Protein AF-0000000084599657 (afdb_homodimer)

Secondary structure (DSSP, 8-state):
-----------------PPPP--HHHHHHHHHHHHHHHHHHHHHHHHTSHHHHHHHHHHHHTT-HHHHHHHHHTSTT---EEEEEEETTEEEEEE--TT--TTS---EEEEEEE--/-----------------PPPP--HHHHHHHHHHHHHHHHHHHHHHHHT-HHHHHHHHHHHHTT-HHHHHHHHHTSTT---EEEEEE-SSEEEEEE--TT--TTS---EEEEEEE--

Structure (mmCIF, N/CA/C/O backbone):
data_AF-0000000084599657-model_v1
#
loop_
_entity.id
_entity.type
_entity.pdbx_description
1 polymer 'Uncharacterized protein'
#
loop_
_atom_site.group_PDB
_atom_site.id
_atom_site.type_symbol
_atom_site.label_atom_id
_atom_site.label_alt_id
_atom_site.label_comp_id
_atom_site.label_asym_id
_atom_site.label_entity_id
_atom_site.label_seq_id
_atom_site.pdbx_PDB_ins_code
_atom_site.Cartn_x
_atom_site.Cartn_y
_atom_site.Cartn_z
_atom_site.occupancy
_atom_site.B_iso_or_equiv
_atom_site.auth_seq_id
_atom_site.auth_comp_id
_atom_site.auth_asym_id
_atom_site.auth_atom_id
_atom_site.pdbx_PDB_model_num
ATOM 1 N N . MET A 1 1 ? -21.469 31.875 61.062 1 41.25 1 MET A N 1
ATOM 2 C CA . MET A 1 1 ? -21.406 32.25 59.656 1 41.25 1 MET A CA 1
ATOM 3 C C . MET A 1 1 ? -20.094 31.781 59.031 1 41.25 1 MET A C 1
ATOM 5 O O . MET A 1 1 ? -19.016 32.281 59.375 1 41.25 1 MET A O 1
ATOM 9 N N . TYR A 1 2 ? -19.891 30.484 58.812 1 52.38 2 TYR A N 1
ATOM 10 C CA . TYR A 1 2 ? -18.688 29.812 58.344 1 52.38 2 TYR A CA 1
ATOM 11 C C . TYR A 1 2 ? -18.344 30.234 56.938 1 52.38 2 TYR A C 1
ATOM 13 O O . TYR A 1 2 ? -19.219 30.281 56.062 1 52.38 2 TYR A O 1
ATOM 21 N N . PRO A 1 3 ? -17.312 31.094 56.781 1 53.84 3 PRO A N 1
ATOM 22 C CA . PRO A 1 3 ? -16.922 31.516 55.406 1 53.84 3 PRO A CA 1
ATOM 23 C C . PRO A 1 3 ? -16.688 30.328 54.469 1 53.84 3 PRO A C 1
ATOM 25 O O . PRO A 1 3 ? -16.078 29.328 54.875 1 53.84 3 PRO A O 1
ATOM 28 N N . TYR A 1 4 ? -17.688 29.906 53.625 1 52.22 4 TYR A N 1
ATOM 29 C CA . TYR A 1 4 ? -17.516 28.953 52.531 1 52.22 4 TYR A CA 1
ATOM 30 C C . TYR A 1 4 ? -16.359 29.359 51.625 1 52.22 4 TYR A C 1
ATOM 32 O O . TYR A 1 4 ? -16.297 30.484 51.156 1 52.22 4 TYR A O 1
ATOM 40 N N . TYR A 1 5 ? -15.133 29 51.969 1 49.66 5 TYR A N 1
ATOM 41 C CA . TYR A 1 5 ? -13.977 29.141 51.094 1 49.66 5 TYR A CA 1
ATOM 42 C C . TYR A 1 5 ? -14.289 28.656 49.688 1 49.66 5 TYR A C 1
ATOM 44 O O . TYR A 1 5 ? -14.68 27.5 49.5 1 49.66 5 TYR A O 1
ATOM 52 N N . HIS A 1 6 ? -14.922 29.469 48.875 1 51.28 6 HIS A N 1
ATOM 53 C CA . HIS A 1 6 ? -15 29.172 47.438 1 51.28 6 HIS A CA 1
ATOM 54 C C . HIS A 1 6 ? -13.617 28.906 46.844 1 51.28 6 HIS A C 1
ATOM 56 O O . HIS A 1 6 ? -12.727 29.75 46.938 1 51.28 6 HIS A O 1
ATOM 62 N N . TYR A 1 7 ? -13.062 27.734 46.969 1 52.88 7 TYR A N 1
ATOM 63 C CA . TYR A 1 7 ? -11.867 27.406 46.188 1 52.88 7 TYR A CA 1
ATOM 64 C C . TYR A 1 7 ? -12.07 27.688 44.719 1 52.88 7 TYR A C 1
ATOM 66 O O . TYR A 1 7 ? -13.023 27.188 44.094 1 52.88 7 TYR A O 1
ATOM 74 N N . PRO A 1 8 ? -11.641 28.844 44.219 1 52.22 8 PRO A N 1
ATOM 75 C CA . PRO A 1 8 ? -11.711 29.031 42.781 1 52.22 8 PRO A CA 1
ATOM 76 C C . PRO A 1 8 ? -11.078 27.891 42 1 52.22 8 PRO A C 1
ATOM 78 O O . PRO A 1 8 ? -9.922 27.531 42.25 1 52.22 8 PRO A O 1
ATOM 81 N N . PHE A 1 9 ? -11.727 26.797 41.688 1 50.41 9 PHE A N 1
ATOM 82 C CA . PHE A 1 9 ? -11.25 25.859 40.688 1 50.41 9 PHE A CA 1
ATOM 83 C C . PHE A 1 9 ? -10.781 26.594 39.438 1 50.41 9 PHE A C 1
ATOM 85 O O . PHE A 1 9 ? -11.602 27.125 38.688 1 50.41 9 PHE A O 1
ATOM 92 N N . THR A 1 10 ? -9.703 27.344 39.562 1 46.19 10 THR A N 1
ATOM 93 C CA . THR A 1 10 ? -9.125 27.781 38.281 1 46.19 10 THR A CA 1
ATOM 94 C C . THR A 1 10 ? -8.945 26.594 37.344 1 46.19 10 THR A C 1
ATOM 96 O O . THR A 1 10 ? -8.227 25.641 37.688 1 46.19 10 THR A O 1
ATOM 99 N N . TYR A 1 11 ? -9.914 26.141 36.656 1 45.81 11 TYR A N 1
ATOM 100 C CA . TYR A 1 11 ? -9.695 25.328 35.469 1 45.81 11 TYR A CA 1
ATOM 101 C C . TYR A 1 11 ? -8.516 25.844 34.656 1 45.81 11 TYR A C 1
ATOM 103 O O . TYR A 1 11 ? -8.609 26.891 34 1 45.81 11 TYR A O 1
ATOM 111 N N . GLN A 1 12 ? -7.309 25.953 35.219 1 45.62 12 GLN A N 1
ATOM 112 C CA . GLN A 1 12 ? -6.168 26.188 34.344 1 45.62 12 GLN A CA 1
ATOM 113 C C . GLN A 1 12 ? -6.344 25.453 33 1 45.62 12 GLN A C 1
ATOM 115 O O . GLN A 1 12 ? -6.418 24.234 32.969 1 45.62 12 GLN A O 1
ATOM 120 N N . GLN A 1 13 ? -7.133 25.953 32.094 1 47.28 13 GLN A N 1
ATOM 121 C CA . GLN A 1 13 ? -7.07 25.531 30.719 1 47.28 13 GLN A CA 1
ATOM 122 C C . GLN A 1 13 ? -5.633 25.219 30.297 1 47.28 13 GLN A C 1
ATOM 124 O O . GLN A 1 13 ? -4.812 26.141 30.172 1 47.28 13 GLN A O 1
ATOM 129 N N . HIS A 1 14 ? -4.898 24.344 30.859 1 47.97 14 HIS A N 1
ATOM 130 C CA . HIS A 1 14 ? -3.658 23.922 30.219 1 47.97 14 HIS A CA 1
ATOM 131 C C . HIS A 1 14 ? -3.74 24.078 28.703 1 47.97 14 HIS A C 1
ATOM 133 O O . HIS A 1 14 ? -4.5 23.375 28.047 1 47.97 14 HIS A O 1
ATOM 139 N N . SER A 1 15 ? -3.82 25.281 28.281 1 52.53 15 SER A N 1
ATOM 140 C CA . SER A 1 15 ? -3.582 25.5 26.859 1 52.53 15 SER A CA 1
ATOM 141 C C . SER A 1 15 ? -2.59 24.484 26.297 1 52.53 15 SER A C 1
ATOM 143 O O . SER A 1 15 ? -1.43 24.453 26.719 1 52.53 15 SER A O 1
ATOM 145 N N . ARG A 1 16 ? -2.85 23.203 26.219 1 58.75 16 ARG A N 1
ATOM 146 C CA . ARG A 1 16 ? -1.957 22.203 25.656 1 58.75 16 ARG A CA 1
ATOM 147 C C . ARG A 1 16 ? -1.177 22.75 24.469 1 58.75 16 ARG A C 1
ATOM 149 O O . ARG A 1 16 ? -1.753 23.047 23.422 1 58.75 16 ARG A O 1
ATOM 156 N N . SER A 1 17 ? -0.192 23.672 24.656 1 76.19 17 SER A N 1
ATOM 157 C CA . SER A 1 17 ? 0.697 24.141 23.594 1 76.19 17 SER A CA 1
ATOM 158 C C . SER A 1 17 ? 1.256 22.953 22.797 1 76.19 17 SER A C 1
ATOM 160 O O . SER A 1 17 ? 1.812 22.016 23.375 1 76.19 17 SER A O 1
ATOM 162 N N . PHE A 1 18 ? 0.741 22.719 21.609 1 79.19 18 PHE A N 1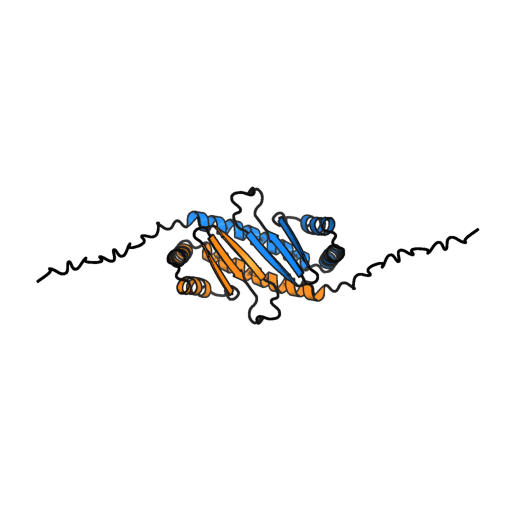
ATOM 163 C CA . PHE A 1 18 ? 1.321 21.703 20.734 1 79.19 18 PHE A CA 1
ATOM 164 C C . PHE A 1 18 ? 2.734 22.078 20.312 1 79.19 18 PHE A C 1
ATOM 166 O O . PHE A 1 18 ? 3.047 23.266 20.188 1 79.19 18 PHE A O 1
ATOM 173 N N . PRO A 1 19 ? 3.57 21.062 20.328 1 83.06 19 PRO A N 1
ATOM 174 C CA . PRO A 1 19 ? 4.902 21.391 19.812 1 83.06 19 PRO A CA 1
ATOM 175 C C . PRO A 1 19 ? 4.859 22 18.406 1 83.06 19 PRO A C 1
ATOM 177 O O . PRO A 1 19 ? 3.855 21.875 17.703 1 83.06 19 PRO A O 1
ATOM 180 N N . ALA A 1 20 ? 5.906 22.75 18.094 1 91.94 20 ALA A N 1
ATOM 181 C CA . ALA A 1 20 ? 6.031 23.266 16.734 1 91.94 20 ALA A CA 1
ATOM 182 C C . ALA A 1 20 ? 6.031 22.141 15.711 1 91.94 20 ALA A C 1
ATOM 184 O O . ALA A 1 20 ? 6.582 21.062 15.969 1 91.94 20 ALA A O 1
ATOM 185 N N . ILE A 1 21 ? 5.535 22.406 14.633 1 94.69 21 ILE A N 1
ATOM 186 C CA . ILE A 1 21 ? 5.438 21.406 13.57 1 94.69 21 ILE A CA 1
ATOM 187 C C . ILE A 1 21 ? 6.648 21.516 12.648 1 94.69 21 ILE A C 1
ATOM 189 O O . ILE A 1 21 ? 6.984 22.594 12.172 1 94.69 21 ILE A O 1
ATOM 193 N N . ASP A 1 22 ? 7.352 20.422 12.5 1 94.75 22 ASP A N 1
ATOM 194 C CA . ASP A 1 22 ? 8.453 20.234 11.562 1 94.75 22 ASP A CA 1
ATOM 195 C C . ASP A 1 22 ? 8.125 19.172 10.523 1 94.75 22 ASP A C 1
ATOM 197 O O . ASP A 1 22 ? 8.078 17.984 10.844 1 94.75 22 ASP A O 1
ATOM 201 N N . THR A 1 23 ? 8.016 19.625 9.25 1 96.75 23 THR A N 1
ATOM 202 C CA . THR A 1 23 ? 7.52 18.734 8.211 1 96.75 23 THR A CA 1
ATOM 203 C C . THR A 1 23 ? 8.672 17.953 7.566 1 96.75 23 THR A C 1
ATOM 205 O O . THR A 1 23 ? 8.453 17.141 6.664 1 96.75 23 THR A O 1
ATOM 208 N N . THR A 1 24 ? 9.883 18.125 7.973 1 95.5 24 THR A N 1
ATOM 209 C CA . THR A 1 24 ? 11.062 17.594 7.305 1 95.5 24 THR A CA 1
ATOM 210 C C . THR A 1 24 ? 11.016 16.078 7.23 1 95.5 24 THR A C 1
ATOM 212 O O . THR A 1 24 ? 11.141 15.492 6.148 1 95.5 24 THR A O 1
ATOM 215 N N . THR A 1 25 ? 10.789 15.477 8.359 1 94.69 25 THR A N 1
ATOM 216 C CA . THR A 1 25 ? 10.734 14.023 8.406 1 94.69 25 THR A CA 1
ATOM 217 C C . THR A 1 25 ? 9.602 13.492 7.535 1 94.69 25 THR A C 1
ATOM 219 O O . THR A 1 25 ? 9.766 12.5 6.82 1 94.69 25 THR A O 1
ATOM 222 N N . PHE A 1 26 ? 8.523 14.188 7.578 1 96.44 26 PHE A N 1
ATOM 223 C CA . PHE A 1 26 ? 7.352 13.766 6.82 1 96.44 26 PHE A CA 1
ATOM 224 C C . PHE A 1 26 ? 7.637 13.805 5.324 1 96.44 26 PHE A C 1
ATOM 226 O O . PHE A 1 26 ? 7.395 12.82 4.621 1 96.44 26 PHE A O 1
ATOM 233 N N . ILE A 1 27 ? 8.203 14.828 4.844 1 96.12 27 ILE A N 1
ATOM 234 C CA . ILE A 1 27 ? 8.469 15.008 3.42 1 96.12 27 ILE A CA 1
ATOM 235 C C . ILE A 1 27 ? 9.516 13.992 2.963 1 96.12 27 ILE A C 1
ATOM 237 O O . ILE A 1 27 ? 9.422 13.445 1.863 1 96.12 27 ILE A O 1
ATOM 241 N N . GLN A 1 28 ? 10.461 13.711 3.799 1 94.44 28 GLN A N 1
ATOM 242 C CA . GLN A 1 28 ? 11.43 12.672 3.475 1 94.44 28 GLN A CA 1
ATOM 243 C C . GLN A 1 28 ? 10.758 11.305 3.354 1 94.44 28 GLN A C 1
ATOM 245 O O . GLN A 1 28 ? 11.078 10.523 2.453 1 94.44 28 GLN A O 1
ATOM 250 N N . SER A 1 29 ? 9.867 11.055 4.273 1 95.56 29 SER A N 1
ATOM 251 C CA . SER A 1 29 ? 9.133 9.789 4.242 1 95.56 29 SER A CA 1
ATOM 252 C C . SER A 1 29 ? 8.297 9.672 2.973 1 95.56 29 SER A C 1
ATOM 254 O O . SER A 1 29 ? 8.18 8.578 2.406 1 95.56 29 SER A O 1
ATOM 256 N N . VAL A 1 30 ? 7.719 10.797 2.57 1 97.25 30 VAL A N 1
ATOM 257 C CA . VAL A 1 30 ? 6.949 10.828 1.331 1 97.25 30 VAL A CA 1
ATOM 258 C C . VAL A 1 30 ? 7.828 10.391 0.163 1 97.25 30 VAL A C 1
ATOM 260 O O . VAL A 1 30 ? 7.406 9.594 -0.676 1 97.25 30 VAL A O 1
ATOM 263 N N . GLY A 1 31 ? 9.047 10.891 0.098 1 95.69 31 GLY A N 1
ATOM 264 C CA . GLY A 1 31 ? 9.977 10.484 -0.941 1 95.69 31 GLY A CA 1
ATOM 265 C C . GLY A 1 31 ? 10.281 9 -0.927 1 95.69 31 GLY A C 1
ATOM 266 O O . GLY A 1 31 ? 10.359 8.367 -1.982 1 95.69 31 GLY A O 1
ATOM 267 N N . LYS A 1 32 ? 10.484 8.477 0.202 1 95.31 32 LYS A N 1
ATOM 268 C CA . LYS A 1 32 ? 10.758 7.051 0.328 1 95.31 32 LYS A CA 1
ATOM 269 C C . LYS A 1 32 ? 9.562 6.223 -0.135 1 95.31 32 LYS A C 1
ATOM 271 O O . LYS A 1 32 ? 9.727 5.199 -0.803 1 95.31 32 LYS A O 1
ATOM 276 N N . VAL A 1 33 ? 8.383 6.703 0.167 1 97.38 33 VAL A N 1
ATOM 277 C CA . VAL A 1 33 ? 7.188 5.973 -0.241 1 97.38 33 VAL A CA 1
ATOM 278 C C . VAL A 1 33 ? 7.012 6.074 -1.754 1 97.38 33 VAL A C 1
ATOM 280 O O . VAL A 1 33 ? 6.562 5.121 -2.396 1 97.38 33 VAL A O 1
ATOM 283 N N . GLU A 1 34 ? 7.363 7.176 -2.312 1 97.25 34 GLU A N 1
ATOM 284 C CA . GLU A 1 34 ? 7.301 7.293 -3.766 1 97.25 34 GLU A CA 1
ATOM 285 C C . GLU A 1 34 ? 8.117 6.191 -4.441 1 97.25 34 GLU A C 1
ATOM 287 O O . GLU A 1 34 ? 7.68 5.609 -5.438 1 97.25 34 GLU A O 1
ATOM 292 N N . PHE A 1 35 ? 9.266 5.965 -3.893 1 96.88 35 PHE A N 1
ATOM 293 C CA . PHE A 1 35 ? 10.07 4.863 -4.41 1 96.88 35 PHE A CA 1
ATOM 294 C C . PHE A 1 35 ? 9.328 3.541 -4.277 1 96.88 35 PHE A C 1
ATOM 296 O O . PHE A 1 35 ? 9.297 2.74 -5.215 1 96.88 35 PHE A O 1
ATOM 303 N N . LEU A 1 36 ? 8.758 3.303 -3.113 1 98.12 36 LEU A N 1
ATOM 304 C CA . LEU A 1 36 ? 8.047 2.051 -2.881 1 98.12 36 LEU A CA 1
ATOM 305 C C . LEU A 1 36 ? 6.867 1.91 -3.834 1 98.12 36 LEU A C 1
ATOM 307 O O . LEU A 1 36 ? 6.543 0.802 -4.27 1 98.12 36 LEU A O 1
ATOM 311 N N . LEU A 1 37 ? 6.211 3.012 -4.137 1 98.75 37 LEU A N 1
ATOM 312 C CA . LEU A 1 37 ? 5.109 2.963 -5.09 1 98.75 37 LEU A CA 1
ATOM 313 C C . LEU A 1 37 ? 5.613 2.607 -6.484 1 98.75 37 LEU A C 1
ATOM 315 O O . LEU A 1 37 ? 4.949 1.873 -7.223 1 98.75 37 LEU A O 1
ATOM 319 N N . GLN A 1 38 ? 6.777 3.068 -6.809 1 98.31 38 GLN A N 1
ATOM 320 C CA . GLN A 1 38 ? 7.371 2.676 -8.078 1 98.31 38 GLN A CA 1
ATOM 321 C C . GLN A 1 38 ? 7.699 1.186 -8.102 1 98.31 38 GLN A C 1
ATOM 323 O O . GLN A 1 38 ? 7.453 0.5 -9.094 1 98.31 38 GLN A O 1
ATOM 328 N N . GLN A 1 39 ? 8.25 0.722 -7.074 1 98.5 39 GLN A N 1
ATOM 329 C CA . GLN A 1 39 ? 8.523 -0.702 -6.918 1 98.5 39 GLN A CA 1
ATOM 330 C C . GLN A 1 39 ? 7.242 -1.526 -7 1 98.5 39 GLN A C 1
ATOM 332 O O . GLN A 1 39 ? 7.223 -2.59 -7.621 1 98.5 39 GLN A O 1
ATOM 337 N N . SER A 1 40 ? 6.238 -1.024 -6.43 1 98.75 40 SER A N 1
ATOM 338 C CA . SER A 1 40 ? 4.945 -1.703 -6.469 1 98.75 40 SER A CA 1
ATOM 339 C C . SER A 1 40 ? 4.406 -1.781 -7.891 1 98.75 40 SER A C 1
ATOM 341 O O . SER A 1 40 ? 3.797 -2.781 -8.273 1 98.75 40 SER A O 1
ATOM 343 N N . GLN A 1 41 ? 4.66 -0.718 -8.648 1 98.69 41 GLN A N 1
ATOM 344 C CA . GLN A 1 41 ? 4.219 -0.721 -10.039 1 98.69 41 GLN A CA 1
ATOM 345 C C . GLN A 1 41 ? 4.969 -1.773 -10.852 1 98.69 41 GLN A C 1
ATOM 347 O O . GLN A 1 41 ? 4.383 -2.436 -11.711 1 98.69 41 GLN A O 1
ATOM 352 N N . LEU A 1 42 ? 6.207 -1.913 -10.539 1 98.62 42 LEU A N 1
ATOM 353 C CA . LEU A 1 42 ? 6.984 -2.963 -11.188 1 98.62 42 LEU A CA 1
ATOM 354 C C . LEU A 1 42 ? 6.406 -4.34 -10.875 1 98.62 42 LEU A C 1
ATOM 356 O O . LEU A 1 42 ? 6.277 -5.18 -11.773 1 98.62 42 LEU A O 1
ATOM 360 N N . LEU A 1 43 ? 6.074 -4.523 -9.664 1 98.81 43 LEU A N 1
ATOM 361 C CA . LEU A 1 43 ? 5.488 -5.781 -9.219 1 98.81 43 LEU A CA 1
ATOM 362 C C . LEU A 1 43 ? 4.168 -6.051 -9.938 1 98.81 43 LEU A C 1
ATOM 364 O O . LEU A 1 43 ? 3.959 -7.141 -10.469 1 98.81 43 LEU A O 1
ATOM 368 N N . MET A 1 44 ? 3.301 -5.086 -9.992 1 98.69 44 MET A N 1
ATOM 369 C CA . MET A 1 44 ? 2.004 -5.254 -10.641 1 98.69 44 MET A CA 1
ATOM 370 C C . MET A 1 44 ? 2.176 -5.574 -12.117 1 98.69 44 MET A C 1
ATOM 372 O O . MET A 1 44 ? 1.452 -6.41 -12.664 1 98.69 44 MET A O 1
ATOM 376 N N . LYS A 1 45 ? 3.09 -4.855 -12.719 1 98.44 45 LYS A N 1
ATOM 377 C CA . LYS A 1 45 ? 3.326 -5.105 -14.141 1 98.44 45 LYS A CA 1
ATOM 378 C C . LYS A 1 45 ? 3.688 -6.566 -14.391 1 98.44 45 LYS A C 1
ATOM 380 O O . LYS A 1 45 ? 3.182 -7.18 -15.328 1 98.44 45 LYS A O 1
ATOM 385 N N . GLN A 1 46 ? 4.535 -7.133 -13.57 1 98.44 46 GLN A N 1
ATOM 386 C CA . GLN A 1 46 ? 4.918 -8.531 -13.727 1 98.44 46 GLN A CA 1
ATOM 387 C C . GLN A 1 46 ? 3.734 -9.461 -13.445 1 98.44 46 GLN A C 1
ATOM 389 O O . GLN A 1 46 ? 3.566 -10.477 -14.125 1 98.44 46 GLN A O 1
ATOM 394 N N . LEU A 1 47 ? 2.934 -9.094 -12.523 1 98.5 47 LEU A N 1
ATOM 395 C CA . LEU A 1 47 ? 1.829 -9.961 -12.117 1 98.5 47 LEU A CA 1
ATOM 396 C C . LEU A 1 47 ? 0.726 -9.961 -13.164 1 98.5 47 LEU A C 1
ATOM 398 O O . LEU A 1 47 ? -0.133 -10.844 -13.172 1 98.5 47 LEU A O 1
ATOM 402 N N . GLU A 1 48 ? 0.727 -8.961 -13.984 1 97.5 48 GLU A N 1
ATOM 403 C CA . GLU A 1 48 ? -0.209 -8.953 -15.109 1 97.5 48 GLU A CA 1
ATOM 404 C C . GLU A 1 48 ? 0.08 -10.094 -16.078 1 97.5 48 GLU A C 1
ATOM 406 O O . GLU A 1 48 ? -0.78 -10.469 -16.875 1 97.5 48 GLU A O 1
ATOM 411 N N . ASN A 1 49 ? 1.352 -10.523 -16.062 1 97.31 49 ASN A N 1
ATOM 412 C CA . ASN A 1 49 ? 1.751 -11.641 -16.906 1 97.31 49 ASN A CA 1
ATOM 413 C C . ASN A 1 49 ? 1.13 -12.953 -16.422 1 97.31 49 ASN A C 1
ATOM 415 O O . ASN A 1 49 ? 1.472 -13.453 -15.359 1 97.31 49 ASN A O 1
ATOM 419 N N . GLN A 1 50 ? 0.306 -13.594 -17.328 1 96.81 50 GLN A N 1
ATOM 420 C CA . GLN A 1 50 ? -0.494 -14.734 -16.906 1 96.81 50 GLN A CA 1
ATOM 421 C C . GLN A 1 50 ? 0.391 -15.938 -16.578 1 96.81 50 GLN A C 1
ATOM 423 O O . GLN A 1 50 ? 0.209 -16.578 -15.547 1 96.81 50 GLN A O 1
ATOM 428 N N . PRO A 1 51 ? 1.368 -16.266 -17.344 1 97.44 51 PRO A N 1
ATOM 429 C CA . PRO A 1 51 ? 2.246 -17.375 -16.984 1 97.44 51 PRO A CA 1
ATOM 430 C C . PRO A 1 51 ? 2.967 -17.156 -15.656 1 97.44 51 PRO A C 1
ATOM 432 O O . PRO A 1 51 ? 3.113 -18.094 -14.867 1 97.44 51 PRO A O 1
ATOM 435 N N . PHE A 1 52 ? 3.424 -16.016 -15.43 1 97.81 52 PHE A N 1
ATOM 436 C CA . PHE A 1 52 ? 4.09 -15.695 -14.172 1 97.81 52 PHE A CA 1
ATOM 437 C C . PHE A 1 52 ? 3.143 -15.875 -12.992 1 97.81 52 PHE A C 1
ATOM 439 O O . PHE A 1 52 ? 3.484 -16.531 -12.008 1 97.81 52 PHE A O 1
ATOM 446 N N . SER A 1 53 ? 1.978 -15.273 -13.117 1 97.62 53 SER A N 1
ATOM 447 C CA . SER A 1 53 ? 0.988 -15.344 -12.047 1 97.62 53 SER A CA 1
ATOM 448 C C . SER A 1 53 ? 0.545 -16.781 -11.789 1 97.62 53 SER A C 1
ATOM 450 O O . SER A 1 53 ? 0.295 -17.172 -10.648 1 97.62 53 SER A O 1
ATOM 452 N N . TYR A 1 54 ? 0.446 -17.516 -12.836 1 97.56 54 TYR A N 1
ATOM 453 C CA . TYR A 1 54 ? 0.137 -18.938 -12.688 1 97.56 54 TYR A CA 1
ATOM 454 C C . TYR A 1 54 ? 1.174 -19.625 -11.812 1 97.56 54 TYR A C 1
ATOM 456 O O . TYR A 1 54 ? 0.822 -20.359 -10.883 1 97.56 54 TYR A O 1
ATOM 464 N N . GLN A 1 55 ? 2.404 -19.453 -12.109 1 97.62 55 GLN A N 1
ATOM 465 C CA . GLN A 1 55 ? 3.488 -20.078 -11.359 1 97.62 55 GLN A CA 1
ATOM 466 C C . GLN A 1 55 ? 3.488 -19.625 -9.906 1 97.62 55 GLN A C 1
ATOM 468 O O . GLN A 1 55 ? 3.701 -20.422 -9 1 97.62 55 GLN A O 1
ATOM 473 N N . LEU A 1 56 ? 3.221 -18.359 -9.719 1 98.12 56 LEU A N 1
ATOM 474 C CA . LEU A 1 56 ? 3.166 -17.828 -8.367 1 98.12 56 LEU A CA 1
ATOM 475 C C . LEU A 1 56 ? 2.043 -18.469 -7.562 1 98.12 56 LEU A C 1
ATOM 477 O O . LEU A 1 56 ? 2.264 -18.953 -6.445 1 98.12 56 LEU A O 1
ATOM 481 N N . MET A 1 57 ? 0.923 -18.516 -8.172 1 97.44 57 MET A N 1
ATOM 482 C CA . MET A 1 57 ? -0.231 -19.109 -7.504 1 97.44 57 MET A CA 1
ATOM 483 C C . MET A 1 57 ? -0.006 -20.594 -7.258 1 97.44 57 MET A C 1
ATOM 485 O O . MET A 1 57 ? -0.372 -21.125 -6.203 1 97.44 57 MET A O 1
ATOM 489 N N . ASP A 1 58 ? 0.577 -21.281 -8.195 1 96.75 58 ASP A N 1
ATOM 490 C CA . ASP A 1 58 ? 0.868 -22.703 -8.055 1 96.75 58 ASP A CA 1
ATOM 491 C C . ASP A 1 58 ? 1.788 -22.953 -6.859 1 96.75 58 ASP A C 1
ATOM 493 O O . ASP A 1 58 ? 1.527 -23.844 -6.047 1 96.75 58 ASP A O 1
ATOM 497 N N . ALA A 1 59 ? 2.82 -22.172 -6.773 1 97.69 59 ALA A N 1
ATOM 498 C CA . ALA A 1 59 ? 3.75 -22.281 -5.652 1 97.69 59 ALA A CA 1
ATOM 499 C C . ALA A 1 59 ? 3.047 -22.016 -4.324 1 97.69 59 ALA A C 1
ATOM 501 O O . ALA A 1 59 ? 3.266 -22.719 -3.34 1 97.69 59 ALA A O 1
ATOM 502 N N . ALA A 1 60 ? 2.189 -21 -4.305 1 97.12 60 ALA A N 1
ATOM 503 C CA . ALA A 1 60 ? 1.453 -20.625 -3.098 1 97.12 60 ALA A CA 1
ATOM 504 C C . ALA A 1 60 ? 0.502 -21.75 -2.678 1 97.12 60 ALA A C 1
ATOM 506 O O . ALA A 1 60 ? 0.432 -22.094 -1.497 1 97.12 60 ALA A O 1
ATOM 507 N N . GLN A 1 61 ? -0.195 -22.234 -3.633 1 95.06 61 GLN A N 1
ATOM 508 C CA . GLN A 1 61 ? -1.155 -23.297 -3.344 1 95.06 61 GLN A CA 1
ATOM 509 C C . GLN A 1 61 ? -0.464 -24.516 -2.738 1 95.06 61 GLN A C 1
ATOM 511 O O . GLN A 1 61 ? -1.027 -25.188 -1.873 1 95.06 61 GLN A O 1
ATOM 516 N N . LYS A 1 62 ? 0.733 -24.766 -3.088 1 95.38 62 LYS A N 1
ATOM 517 C CA . LYS A 1 62 ? 1.51 -25.906 -2.598 1 95.38 62 LYS A CA 1
ATOM 518 C C . LYS A 1 62 ? 2.279 -25.531 -1.333 1 95.38 62 LYS A C 1
ATOM 520 O O . LYS A 1 62 ? 3.143 -26.297 -0.885 1 95.38 62 LYS A O 1
ATOM 525 N N . SER A 1 63 ? 2.053 -24.344 -0.829 1 95.94 63 SER A N 1
ATOM 526 C CA . SER A 1 63 ? 2.689 -23.812 0.373 1 95.94 63 SER A CA 1
ATOM 527 C C . SER A 1 63 ? 4.211 -23.828 0.242 1 95.94 63 SER A C 1
ATOM 529 O O . SER A 1 63 ? 4.922 -24.078 1.217 1 95.94 63 SER A O 1
ATOM 531 N N . ASP A 1 64 ? 4.672 -23.594 -0.956 1 97.12 64 ASP A N 1
ATOM 532 C CA . ASP A 1 64 ? 6.105 -23.547 -1.227 1 97.12 64 ASP A CA 1
ATOM 533 C C . ASP A 1 64 ? 6.641 -22.125 -1.118 1 97.12 64 ASP A C 1
ATOM 535 O O . ASP A 1 64 ? 6.887 -21.469 -2.133 1 97.12 64 ASP A O 1
ATOM 539 N N . GLN A 1 65 ? 6.941 -21.734 0.054 1 97.94 65 GLN A N 1
ATOM 540 C CA . GLN A 1 65 ? 7.344 -20.344 0.315 1 97.94 65 GLN A CA 1
ATOM 541 C C . GLN A 1 65 ? 8.656 -20.016 -0.385 1 97.94 65 GLN A C 1
ATOM 543 O O . GLN A 1 65 ? 8.859 -18.891 -0.85 1 97.94 65 GLN A O 1
ATOM 548 N N . GLN A 1 66 ? 9.555 -20.938 -0.441 1 98.19 66 GLN A N 1
ATOM 549 C CA . GLN A 1 66 ? 10.836 -20.703 -1.109 1 98.19 66 GLN A CA 1
ATOM 550 C C . GLN A 1 66 ? 10.625 -20.359 -2.582 1 98.19 66 GLN A C 1
ATOM 552 O O . GLN A 1 66 ? 11.234 -19.422 -3.096 1 98.19 66 GLN A O 1
ATOM 557 N N . ALA A 1 67 ? 9.781 -21.062 -3.236 1 98.31 67 ALA A N 1
ATOM 558 C CA . ALA A 1 67 ? 9.484 -20.797 -4.641 1 98.31 67 ALA A CA 1
ATOM 559 C C . ALA A 1 67 ? 8.781 -19.453 -4.812 1 98.31 67 ALA A C 1
ATOM 561 O O . ALA A 1 67 ? 9.102 -18.703 -5.727 1 98.31 67 ALA A O 1
ATOM 562 N N . VAL A 1 68 ? 7.836 -19.125 -3.926 1 98.44 68 VAL A N 1
ATOM 563 C CA . VAL A 1 68 ? 7.133 -17.844 -3.963 1 98.44 68 VAL A CA 1
ATOM 564 C C . VAL A 1 68 ? 8.141 -16.703 -3.875 1 98.44 68 VAL A C 1
ATOM 566 O O . VAL A 1 68 ? 8.133 -15.797 -4.715 1 98.44 68 VAL A O 1
ATOM 569 N N . ASP A 1 69 ? 9.008 -16.844 -2.914 1 98 69 ASP A N 1
ATOM 570 C CA . ASP A 1 69 ? 10.023 -15.812 -2.736 1 98 69 ASP A CA 1
ATOM 571 C C . ASP A 1 69 ? 10.922 -15.703 -3.971 1 98 69 ASP A C 1
ATOM 573 O O . ASP A 1 69 ? 11.242 -14.602 -4.418 1 98 69 ASP A O 1
ATOM 577 N N . HIS A 1 70 ? 11.297 -16.812 -4.531 1 97.69 70 HIS A N 1
ATOM 578 C CA . HIS A 1 70 ? 12.18 -16.844 -5.691 1 97.69 70 HIS A CA 1
ATOM 579 C C . HIS A 1 70 ? 11.531 -16.156 -6.895 1 97.69 70 HIS A C 1
ATOM 581 O O . HIS A 1 70 ? 12.188 -15.391 -7.605 1 97.69 70 HIS A O 1
ATOM 587 N N . PHE A 1 71 ? 10.281 -16.359 -7.09 1 98.25 71 PHE A N 1
ATOM 588 C CA . PHE A 1 71 ? 9.578 -15.75 -8.219 1 98.25 71 PHE A CA 1
ATOM 589 C C . PHE A 1 71 ? 9.578 -14.234 -8.094 1 98.25 71 PHE A C 1
ATOM 591 O O . PHE A 1 71 ? 9.906 -13.523 -9.047 1 98.25 71 PHE A O 1
ATOM 598 N N . ILE A 1 72 ? 9.312 -13.75 -6.93 1 98.5 72 ILE A N 1
ATOM 599 C CA . ILE A 1 72 ? 9.227 -12.305 -6.723 1 98.5 72 ILE A CA 1
ATOM 600 C C . ILE A 1 72 ? 10.617 -11.688 -6.797 1 98.5 72 ILE A C 1
ATOM 602 O O . ILE A 1 72 ? 10.812 -10.648 -7.441 1 98.5 72 ILE A O 1
ATOM 606 N N . GLN A 1 73 ? 11.586 -12.359 -6.262 1 96.75 73 GLN A N 1
ATOM 607 C CA . GLN A 1 73 ? 12.953 -11.859 -6.258 1 96.75 73 GLN A CA 1
ATOM 608 C C . GLN A 1 73 ? 13.547 -11.859 -7.66 1 96.75 73 GLN A C 1
ATOM 610 O O . GLN A 1 73 ? 14.508 -11.141 -7.938 1 96.75 73 GLN A O 1
ATOM 615 N N . SER A 1 74 ? 12.984 -12.672 -8.508 1 97.19 74 SER A N 1
ATOM 616 C CA . SER A 1 74 ? 13.516 -12.797 -9.859 1 97.19 74 SER A CA 1
ATOM 617 C C . SER A 1 74 ? 13.086 -11.625 -10.742 1 97.19 74 SER A C 1
ATOM 619 O O . SER A 1 74 ? 13.602 -11.453 -11.844 1 97.19 74 SER A O 1
ATOM 621 N N . ILE A 1 75 ? 12.195 -10.828 -10.273 1 97.88 75 ILE A N 1
ATOM 622 C CA . ILE A 1 75 ? 11.75 -9.68 -11.047 1 97.88 75 ILE A CA 1
ATOM 623 C C . ILE A 1 75 ? 12.859 -8.625 -11.094 1 97.88 75 ILE A C 1
ATOM 625 O O . ILE A 1 75 ? 13.281 -8.117 -10.062 1 97.88 75 ILE A O 1
ATOM 629 N N . PRO A 1 76 ? 13.234 -8.289 -12.312 1 97.19 76 PRO A N 1
ATOM 630 C CA . PRO A 1 76 ? 14.328 -7.328 -12.414 1 97.19 76 PRO A CA 1
ATOM 631 C C . PRO A 1 76 ? 13.977 -5.969 -11.812 1 97.19 76 PRO A C 1
ATOM 633 O O . PRO A 1 76 ? 12.906 -5.422 -12.094 1 97.19 76 PRO A O 1
ATOM 636 N N . GLY A 1 77 ? 14.844 -5.504 -10.977 1 96.69 77 GLY A N 1
ATOM 637 C CA . GLY A 1 77 ? 14.711 -4.16 -10.43 1 96.69 77 GLY A CA 1
ATOM 638 C C . GLY A 1 77 ? 13.836 -4.102 -9.195 1 96.69 77 GLY A C 1
ATOM 639 O O . GLY A 1 77 ? 13.75 -3.062 -8.539 1 96.69 77 GLY A O 1
ATOM 640 N N . LEU A 1 78 ? 13.18 -5.191 -8.922 1 97.62 78 LEU A N 1
ATOM 641 C CA . LEU A 1 78 ? 12.328 -5.234 -7.734 1 97.62 78 LEU A CA 1
ATOM 642 C C . LEU A 1 78 ? 13.133 -5.66 -6.508 1 97.62 78 LEU A C 1
ATOM 644 O O . LEU A 1 78 ? 13.594 -6.797 -6.43 1 97.62 78 LEU A O 1
ATOM 648 N N . THR A 1 79 ? 13.273 -4.742 -5.512 1 95.31 79 THR A N 1
ATOM 649 C CA . THR A 1 79 ? 14.164 -5.008 -4.387 1 95.31 79 THR A CA 1
ATOM 650 C C . THR A 1 79 ? 13.469 -4.699 -3.064 1 95.31 79 THR A C 1
ATOM 652 O O . THR A 1 79 ? 14 -4.996 -1.993 1 95.31 79 THR A O 1
ATOM 655 N N . ALA A 1 80 ? 12.258 -4.223 -3.168 1 95.88 80 ALA A N 1
ATOM 656 C CA . ALA A 1 80 ? 11.688 -3.629 -1.96 1 95.88 80 ALA A CA 1
ATOM 657 C C . ALA A 1 80 ? 10.703 -4.586 -1.29 1 95.88 80 ALA A C 1
ATOM 659 O O . ALA A 1 80 ? 10.203 -4.305 -0.196 1 95.88 80 ALA A O 1
ATOM 660 N N . VAL A 1 81 ? 10.359 -5.719 -1.941 1 97.19 81 VAL A N 1
ATOM 661 C CA . VAL A 1 81 ? 9.438 -6.66 -1.312 1 97.19 81 VAL A CA 1
ATOM 662 C C . VAL A 1 81 ? 10.156 -7.41 -0.191 1 97.19 81 VAL A C 1
ATOM 664 O O . VAL A 1 81 ? 11.133 -8.125 -0.436 1 97.19 81 VAL A O 1
ATOM 667 N N . THR A 1 82 ? 9.617 -7.352 1.04 1 95.06 82 THR A N 1
ATOM 668 C CA . THR A 1 82 ? 10.336 -7.906 2.186 1 95.06 82 THR A CA 1
ATOM 669 C C . THR A 1 82 ? 9.586 -9.102 2.76 1 95.06 82 THR A C 1
ATOM 671 O O . THR A 1 82 ? 10.172 -9.938 3.455 1 95.06 82 THR A O 1
ATOM 674 N N . GLN A 1 83 ? 8.297 -9.125 2.582 1 96.31 83 GLN A N 1
ATOM 675 C CA . GLN A 1 83 ? 7.477 -10.227 3.082 1 96.31 83 GLN A CA 1
ATOM 676 C C . GLN A 1 83 ? 6.312 -10.523 2.139 1 96.31 83 GLN A C 1
ATO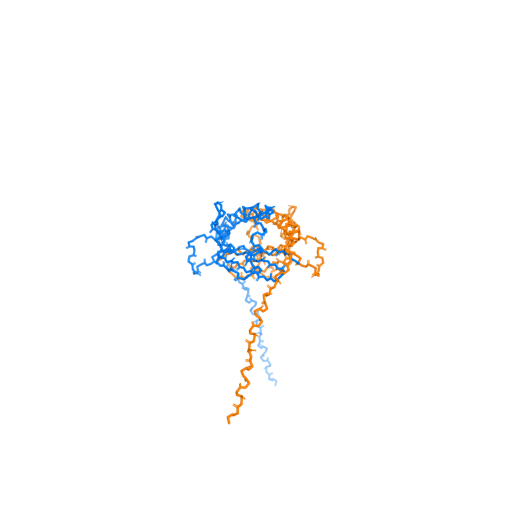M 678 O O . GLN A 1 83 ? 5.754 -9.609 1.531 1 96.31 83 GLN A O 1
ATOM 683 N N . ILE A 1 84 ? 5.91 -11.766 2.049 1 98.38 84 ILE A N 1
ATOM 684 C CA . ILE A 1 84 ? 4.762 -12.227 1.276 1 98.38 84 ILE A CA 1
ATOM 685 C C . ILE A 1 84 ? 3.93 -13.195 2.113 1 98.38 84 ILE A C 1
ATOM 687 O O . ILE A 1 84 ? 4.461 -14.172 2.652 1 98.38 84 ILE A O 1
ATOM 691 N N . HIS A 1 85 ? 2.705 -12.867 2.262 1 97.75 85 HIS A N 1
ATOM 692 C CA . HIS A 1 85 ? 1.756 -13.766 2.902 1 97.75 85 HIS A CA 1
ATOM 693 C C . HIS A 1 85 ? 0.629 -14.148 1.948 1 97.75 85 HIS A C 1
ATOM 695 O O . HIS A 1 85 ? 0.134 -13.305 1.196 1 97.75 85 HIS A O 1
ATOM 701 N N . TYR A 1 86 ? 0.321 -15.414 1.994 1 96.88 86 TYR A N 1
ATOM 702 C CA . TYR A 1 86 ? -0.771 -15.836 1.121 1 96.88 86 TYR A CA 1
ATOM 703 C C . TYR A 1 86 ? -1.717 -16.781 1.845 1 96.88 86 TYR A C 1
ATOM 705 O O . TYR A 1 86 ? -1.334 -17.422 2.828 1 96.88 86 TYR A O 1
ATOM 713 N N . SER A 1 87 ? -2.941 -16.75 1.402 1 94.25 87 SER A N 1
ATOM 714 C CA . SER A 1 87 ? -4.043 -17.609 1.828 1 94.25 87 SER A CA 1
ATOM 715 C C . SER A 1 87 ? -4.781 -18.188 0.631 1 94.25 87 SER A C 1
ATOM 717 O O . SER A 1 87 ? -4.469 -17.875 -0.517 1 94.25 87 SER A O 1
ATOM 719 N N . PRO A 1 88 ? -5.754 -19.031 0.898 1 91.94 88 PRO A N 1
ATOM 720 C CA . PRO A 1 88 ? -6.516 -19.594 -0.222 1 91.94 88 PRO A CA 1
ATOM 721 C C . PRO A 1 88 ? -7.262 -18.516 -1.018 1 91.94 88 PRO A C 1
ATOM 723 O O . PRO A 1 88 ? -7.684 -18.766 -2.148 1 91.94 88 PRO A O 1
ATOM 726 N N . THR A 1 89 ? -7.316 -17.297 -0.414 1 92.19 89 THR A N 1
ATOM 727 C CA . THR A 1 89 ? -8.164 -16.328 -1.101 1 92.19 89 THR A CA 1
ATOM 728 C C . THR A 1 89 ? -7.34 -15.133 -1.595 1 92.19 89 THR A C 1
ATOM 730 O O . THR A 1 89 ? -7.836 -14.305 -2.357 1 92.19 89 THR A O 1
ATOM 733 N N . GLY A 1 90 ? -6.039 -15.086 -1.188 1 95.75 90 GLY A N 1
ATOM 734 C CA . GLY A 1 90 ? -5.316 -13.914 -1.649 1 95.75 90 GLY A CA 1
ATOM 735 C C . GLY A 1 90 ? -3.865 -13.891 -1.211 1 95.75 90 GLY A C 1
ATOM 736 O O . GLY A 1 90 ? -3.373 -14.867 -0.638 1 95.75 90 GLY A O 1
ATOM 737 N N . VAL A 1 91 ? -3.252 -12.828 -1.558 1 97.75 91 VAL A N 1
ATOM 738 C CA . VAL A 1 91 ? -1.839 -12.641 -1.244 1 97.75 91 VAL A CA 1
ATOM 739 C C . VAL A 1 91 ? -1.597 -11.203 -0.779 1 97.75 91 VAL A C 1
ATOM 741 O O . VAL A 1 91 ? -2.26 -10.273 -1.243 1 97.75 91 VAL A O 1
ATOM 744 N N . VAL A 1 92 ? -0.696 -11.039 0.11 1 97.94 92 VAL A N 1
ATOM 745 C CA . VAL A 1 92 ? -0.284 -9.742 0.646 1 97.94 92 VAL A CA 1
ATOM 746 C C . VAL A 1 92 ? 1.215 -9.547 0.429 1 97.94 92 VAL A C 1
ATOM 748 O O . VAL A 1 92 ? 2.021 -10.398 0.818 1 97.94 92 VAL A O 1
ATOM 751 N N . PHE A 1 93 ? 1.549 -8.445 -0.173 1 98.44 93 PHE A N 1
ATOM 752 C CA . PHE A 1 93 ? 2.945 -8.055 -0.336 1 98.44 93 PHE A CA 1
ATOM 753 C C . PHE A 1 93 ? 3.291 -6.883 0.571 1 98.44 93 PHE A C 1
ATOM 755 O O . PHE A 1 93 ? 2.562 -5.891 0.615 1 98.44 93 PHE A O 1
ATOM 762 N N . GLN A 1 94 ? 4.406 -7.004 1.249 1 97.75 94 GLN A N 1
ATOM 763 C CA . GLN A 1 94 ? 4.941 -5.902 2.043 1 97.75 94 GLN A CA 1
ATOM 764 C C . GLN A 1 94 ? 6.199 -5.328 1.403 1 97.75 94 GLN A C 1
ATOM 766 O O . GLN A 1 94 ? 7.137 -6.066 1.095 1 97.75 94 GLN A O 1
ATOM 771 N N . LEU A 1 95 ? 6.184 -4.059 1.228 1 97.69 95 LEU A N 1
ATOM 772 C CA . LEU A 1 95 ? 7.344 -3.373 0.66 1 97.69 95 LEU A CA 1
ATOM 773 C C . LEU A 1 95 ? 7.941 -2.396 1.665 1 97.69 95 LEU A C 1
ATOM 775 O O . LEU A 1 95 ? 7.211 -1.689 2.363 1 97.69 95 LEU A O 1
ATOM 779 N N . GLN A 1 96 ? 9.211 -2.369 1.695 1 94.5 96 GLN A N 1
ATOM 780 C CA . GLN A 1 96 ? 9.969 -1.456 2.541 1 94.5 96 GLN A CA 1
ATOM 781 C C . GLN A 1 96 ? 11.297 -1.083 1.894 1 94.5 96 GLN A C 1
ATOM 783 O O . GLN A 1 96 ? 11.836 -1.84 1.08 1 94.5 96 GLN A O 1
ATOM 788 N N . SER A 1 97 ? 11.773 0.128 2.137 1 82.56 97 SER A N 1
ATOM 789 C CA . SER A 1 97 ? 13.062 0.55 1.599 1 82.56 97 SER A CA 1
ATOM 790 C C . SER A 1 97 ? 14.195 -0.288 2.172 1 82.56 97 SER A C 1
ATOM 792 O O . SER A 1 97 ? 14.156 -0.693 3.334 1 82.56 97 SER A O 1
ATOM 794 N N . PRO A 1 98 ? 15.141 -0.571 1.168 1 69.62 98 PRO A N 1
ATOM 795 C CA . PRO A 1 98 ? 16.281 -1.361 1.618 1 69.62 98 PRO A CA 1
ATOM 796 C C . PRO A 1 98 ? 17.078 -0.672 2.727 1 69.62 98 PRO A C 1
ATOM 798 O O . PRO A 1 98 ? 17.125 0.56 2.785 1 69.62 98 PRO A O 1
ATOM 801 N N . GLY A 1 99 ? 17.891 -1.499 3.514 1 60.72 99 GLY A N 1
ATOM 802 C CA . GLY A 1 99 ? 18.875 -1.011 4.473 1 60.72 99 GLY A CA 1
ATOM 803 C C . GLY A 1 99 ? 18.266 -0.629 5.809 1 60.72 99 GLY A C 1
ATOM 804 O O . GLY A 1 99 ? 18.984 -0.296 6.75 1 60.72 99 GLY A O 1
ATOM 805 N N . VAL A 1 100 ? 17.109 -0.106 5.758 1 52.34 100 VAL A N 1
ATOM 806 C CA . VAL A 1 100 ? 16.609 0.354 7.051 1 52.34 100 VAL A CA 1
ATOM 807 C C . VAL A 1 100 ? 16.484 -0.829 8.008 1 52.34 100 VAL A C 1
ATOM 809 O O . VAL A 1 100 ? 15.773 -1.794 7.719 1 52.34 100 VAL A O 1
ATOM 812 N N . SER A 1 101 ? 17.578 -1.147 8.594 1 45.03 101 SER A N 1
ATOM 813 C CA . SER A 1 101 ? 17.5 -2.053 9.734 1 45.03 101 SER A CA 1
ATOM 814 C C . SER A 1 101 ? 16.172 -1.911 10.469 1 45.03 101 SER A C 1
ATOM 816 O O . SER A 1 101 ? 15.469 -0.914 10.297 1 45.03 101 SER A O 1
ATOM 818 N N . ASP A 1 102 ? 15.742 -3.031 11.367 1 45.78 102 ASP A N 1
ATOM 819 C CA . ASP A 1 102 ? 14.594 -3.156 12.25 1 45.78 102 ASP A CA 1
ATOM 820 C C . ASP A 1 102 ? 14.188 -1.8 12.828 1 45.78 102 ASP A C 1
ATOM 822 O O . ASP A 1 102 ? 13.078 -1.639 13.336 1 45.78 102 ASP A O 1
ATOM 826 N N . GLU A 1 103 ? 15.164 -1.069 13.133 1 44.31 103 GLU A N 1
ATOM 827 C CA . GLU A 1 103 ? 14.891 -0.013 14.102 1 44.31 103 GLU A CA 1
ATOM 828 C C . GLU A 1 103 ? 13.953 1.044 13.516 1 44.31 103 GLU A C 1
ATOM 830 O O . GLU A 1 103 ? 13.047 1.527 14.203 1 44.31 103 GLU A O 1
ATOM 835 N N . VAL A 1 104 ? 14.516 1.842 12.539 1 48.16 104 VAL A N 1
ATOM 836 C CA . VAL A 1 104 ? 13.648 2.955 12.188 1 48.16 104 VAL A CA 1
ATOM 837 C C . VAL A 1 104 ? 12.68 2.521 11.078 1 48.16 104 VAL A C 1
ATOM 839 O O . VAL A 1 104 ? 13.039 2.523 9.898 1 48.16 104 VAL A O 1
ATOM 842 N N . LYS A 1 105 ? 12.031 1.457 11.18 1 57.12 105 LYS A N 1
ATOM 843 C CA . LYS A 1 105 ? 11.062 0.938 10.219 1 57.12 105 LYS A CA 1
ATOM 844 C C . LYS A 1 105 ? 10.164 2.051 9.688 1 57.12 105 LYS A C 1
ATOM 846 O O . LYS A 1 105 ? 9.219 2.467 10.367 1 57.12 105 LYS A O 1
ATOM 851 N N . CYS A 1 106 ? 11.078 2.938 8.914 1 74.62 106 CYS A N 1
ATOM 852 C CA . CYS A 1 106 ? 10.141 3.904 8.359 1 74.62 106 CYS A CA 1
ATOM 853 C C . CYS A 1 106 ? 9.438 3.338 7.129 1 74.62 106 CYS A C 1
ATOM 855 O O . CYS A 1 106 ? 9.914 2.371 6.531 1 74.62 106 CYS A O 1
ATOM 857 N N . CYS A 1 107 ? 8.656 3.648 6.746 1 88.81 107 CYS A N 1
ATOM 858 C CA . CYS A 1 107 ? 7.66 3.738 5.688 1 88.81 107 CYS A CA 1
ATOM 859 C C . CYS A 1 107 ? 7.363 2.365 5.098 1 88.81 107 CYS A C 1
ATOM 861 O O . CYS A 1 107 ? 8.25 1.514 5.023 1 88.81 107 CYS A O 1
ATOM 863 N N . HIS A 1 108 ? 6.277 2.115 4.863 1 94.75 108 HIS A N 1
ATOM 864 C CA . HIS A 1 108 ? 5.852 0.817 4.352 1 94.75 108 HIS A CA 1
ATOM 865 C C . HIS A 1 108 ? 4.633 0.954 3.447 1 94.75 108 HIS A C 1
ATOM 867 O O . HIS A 1 108 ? 3.777 1.812 3.68 1 94.75 108 HIS A O 1
ATOM 873 N N . VAL A 1 109 ? 4.68 0.13 2.471 1 98.06 109 VAL A N 1
ATOM 874 C CA . VAL A 1 109 ? 3.494 -0.052 1.643 1 98.06 109 VAL A CA 1
ATOM 875 C C . VAL A 1 109 ? 3.043 -1.511 1.698 1 98.06 109 VAL A C 1
ATOM 877 O O . VAL A 1 109 ? 3.865 -2.424 1.601 1 98.06 109 VAL A O 1
ATOM 880 N N . SER A 1 110 ? 1.813 -1.735 1.915 1 98 110 SER A N 1
ATOM 881 C CA . SER A 1 110 ? 1.225 -3.07 1.887 1 98 110 SER A CA 1
ATOM 882 C C . SER A 1 110 ? 0.169 -3.186 0.792 1 98 110 SER A C 1
ATOM 884 O O . SER A 1 110 ? -0.695 -2.316 0.662 1 98 110 SER A O 1
ATOM 886 N N . ILE A 1 111 ? 0.227 -4.258 0.101 1 98.5 111 ILE A N 1
ATOM 887 C CA . ILE A 1 111 ? -0.686 -4.473 -1.017 1 98.5 111 ILE A CA 1
ATOM 888 C C . ILE A 1 111 ? -1.432 -5.793 -0.827 1 98.5 111 ILE A C 1
ATOM 890 O O . ILE A 1 111 ? -0.812 -6.836 -0.612 1 98.5 111 ILE A O 1
ATOM 894 N N . VAL A 1 112 ? -2.697 -5.766 -0.973 1 97 112 VAL A N 1
ATOM 895 C CA . VAL A 1 112 ? -3.531 -6.957 -0.873 1 97 112 VAL A CA 1
ATOM 896 C C . VAL A 1 112 ? -4.195 -7.238 -2.219 1 97 112 VAL A C 1
ATOM 898 O O . VAL A 1 112 ? -4.883 -6.375 -2.77 1 97 112 VAL A O 1
ATOM 901 N N . LEU A 1 113 ? -4.016 -8.43 -2.707 1 97.19 113 LEU A N 1
ATOM 902 C CA . LEU A 1 113 ? -4.633 -8.883 -3.947 1 97.19 113 LEU A CA 1
ATOM 903 C C . LEU A 1 113 ? -5.484 -10.125 -3.707 1 97.19 113 LEU A C 1
ATOM 905 O O . LEU A 1 113 ? -5.105 -11 -2.928 1 97.19 113 LEU A O 1
ATOM 909 N N . LYS A 1 114 ? -6.531 -10.156 -4.445 1 95.06 114 LYS A N 1
ATOM 910 C CA . LYS A 1 114 ? -7.406 -11.32 -4.406 1 95.06 114 LYS A CA 1
ATOM 911 C C . LYS A 1 114 ? -7.062 -12.305 -5.52 1 95.06 114 LYS A C 1
ATOM 913 O O . LYS A 1 114 ? -6.789 -11.898 -6.652 1 95.06 114 LYS A O 1
ATOM 918 N N . TRP A 1 115 ? -7.109 -13.664 -5.195 1 93.5 115 TRP A N 1
ATOM 919 C CA . TRP A 1 115 ? -6.875 -14.594 -6.293 1 93.5 115 TRP A CA 1
ATOM 920 C C . TRP A 1 115 ? -7.953 -15.672 -6.336 1 93.5 115 TRP A C 1
ATOM 922 O O . TRP A 1 115 ? -7.961 -16.516 -7.23 1 93.5 115 TRP A O 1
ATOM 932 N N . ALA A 1 116 ? -8.797 -15.602 -5.375 1 87.25 116 ALA A N 1
ATOM 933 C CA . ALA A 1 116 ? -9.984 -16.453 -5.391 1 87.25 116 ALA A CA 1
ATOM 934 C C . ALA A 1 116 ? -11.164 -15.773 -4.695 1 87.25 116 ALA A C 1
ATOM 936 O O . ALA A 1 116 ? -10.969 -14.859 -3.896 1 87.25 116 ALA A O 1
ATOM 937 N N . MET B 1 1 ? -0.077 -70.875 16.297 1 41.56 1 MET B N 1
ATOM 938 C CA . MET B 1 1 ? 0.531 -70 15.297 1 41.56 1 MET B CA 1
ATOM 939 C C . MET B 1 1 ? -0.472 -69 14.805 1 41.56 1 MET B C 1
ATOM 941 O O . MET B 1 1 ? -1.453 -69.312 14.148 1 41.56 1 MET B O 1
ATOM 945 N N . TYR B 1 2 ? -0.812 -67.938 15.609 1 52.78 2 TYR B N 1
ATOM 946 C CA . TYR B 1 2 ? -1.815 -66.938 15.383 1 52.78 2 TYR B CA 1
ATOM 947 C C . TYR B 1 2 ? -1.437 -66.062 14.188 1 52.78 2 TYR B C 1
ATOM 949 O O . TYR B 1 2 ? -0.281 -65.625 14.055 1 52.78 2 TYR B O 1
ATOM 957 N N . PRO B 1 3 ? -2.129 -66.188 13.047 1 54.94 3 PRO B N 1
ATOM 958 C CA . PRO B 1 3 ? -1.827 -65.375 11.883 1 54.94 3 PRO B CA 1
ATOM 959 C C . PRO B 1 3 ? -1.854 -63.875 12.219 1 54.94 3 PRO B C 1
ATOM 961 O O . PRO B 1 3 ? -2.766 -63.406 12.906 1 54.94 3 PRO B O 1
ATOM 964 N N . TYR B 1 4 ? -0.688 -63.188 12.547 1 52.09 4 TYR B N 1
ATOM 965 C CA . TYR B 1 4 ? -0.567 -61.75 12.656 1 52.09 4 TYR B CA 1
ATOM 966 C C . TYR B 1 4 ? -1.137 -61.062 11.422 1 52.09 4 TYR B C 1
ATOM 968 O O . TYR B 1 4 ? -0.747 -61.375 10.289 1 52.09 4 TYR B O 1
ATOM 976 N N . TYR B 1 5 ? -2.426 -60.781 11.367 1 50.5 5 TYR B N 1
ATOM 977 C CA . TYR B 1 5 ? -3.041 -59.938 10.336 1 50.5 5 TYR B CA 1
ATOM 978 C C . TYR B 1 5 ? -2.262 -58.656 10.141 1 50.5 5 TYR B C 1
ATOM 980 O O . TYR B 1 5 ? -2.064 -57.875 11.086 1 50.5 5 TYR B O 1
ATOM 988 N N . HIS B 1 6 ? -1.209 -58.688 9.359 1 52.25 6 HIS B N 1
ATOM 989 C CA . HIS B 1 6 ? -0.592 -57.438 8.898 1 52.25 6 HIS B CA 1
ATOM 990 C C . HIS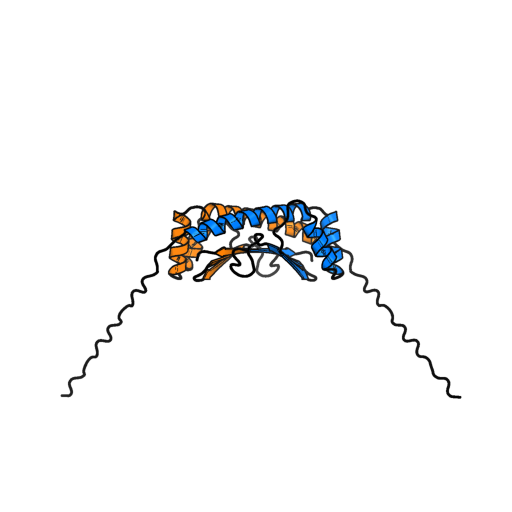 B 1 6 ? -1.627 -56.5 8.273 1 52.25 6 HIS B C 1
ATOM 992 O O . HIS B 1 6 ? -2.307 -56.875 7.316 1 52.25 6 HIS B O 1
ATOM 998 N N . TYR B 1 7 ? -2.361 -55.75 9 1 52.56 7 TYR B N 1
ATOM 999 C CA . TYR B 1 7 ? -3.152 -54.656 8.398 1 52.56 7 TYR B CA 1
ATOM 1000 C C . TYR B 1 7 ? -2.289 -53.781 7.512 1 52.56 7 TYR B C 1
ATOM 1002 O O . TYR B 1 7 ? -1.266 -53.25 7.957 1 52.56 7 TYR B O 1
ATOM 1010 N N . PRO B 1 8 ? -2.223 -54.031 6.227 1 50 8 PRO B N 1
ATOM 1011 C CA . PRO B 1 8 ? -1.494 -53.094 5.395 1 50 8 PRO B CA 1
ATOM 1012 C C . PRO B 1 8 ? -1.936 -51.656 5.633 1 50 8 PRO B C 1
ATOM 1014 O O . PRO B 1 8 ? -3.125 -51.344 5.539 1 50 8 PRO B O 1
ATOM 1017 N N . PHE B 1 9 ? -1.442 -50.906 6.586 1 50.03 9 PHE B N 1
ATOM 1018 C CA . PHE B 1 9 ? -1.604 -49.438 6.602 1 50.03 9 PHE B CA 1
ATOM 1019 C C . PHE B 1 9 ? -1.355 -48.844 5.219 1 50.03 9 PHE B C 1
ATOM 1021 O O . PHE B 1 9 ? -0.214 -48.812 4.758 1 50.03 9 PHE B O 1
ATOM 1028 N N . THR B 1 10 ? -2.191 -49.156 4.309 1 46.84 10 THR B N 1
ATOM 1029 C CA . THR B 1 10 ? -2.098 -48.344 3.1 1 46.84 10 THR B CA 1
ATOM 1030 C C . THR B 1 10 ? -2.098 -46.875 3.445 1 46.84 10 THR B C 1
ATOM 1032 O O . THR B 1 10 ? -3.061 -46.375 4.023 1 46.84 10 THR B O 1
ATOM 1035 N N . TYR B 1 11 ? -1.043 -46.281 3.869 1 46.62 11 TYR B N 1
ATOM 1036 C CA . TYR B 1 11 ? -0.884 -44.844 3.791 1 46.62 11 TYR B CA 1
ATOM 1037 C C . TYR B 1 11 ? -1.446 -44.281 2.48 1 46.62 11 TYR B C 1
ATOM 1039 O O . TYR B 1 11 ? -0.84 -44.469 1.42 1 46.62 11 TYR B O 1
ATOM 1047 N N . GLN B 1 12 ? -2.703 -44.5 2.172 1 47.09 12 GLN B N 1
ATOM 1048 C CA . GLN B 1 12 ? -3.26 -43.719 1.064 1 47.09 12 GLN B CA 1
ATOM 1049 C C . GLN B 1 12 ? -2.66 -42.312 1.012 1 47.09 12 GLN B C 1
ATOM 1051 O O . GLN B 1 12 ? -2.82 -41.531 1.948 1 47.09 12 GLN B O 1
ATOM 1056 N N . GLN B 1 13 ? -1.482 -42.125 0.521 1 47.44 13 GLN B N 1
ATOM 1057 C CA . GLN B 1 13 ? -1.009 -40.812 0.127 1 47.44 13 GLN B CA 1
ATOM 1058 C C . GLN B 1 13 ? -2.141 -39.969 -0.467 1 47.44 13 GLN B C 1
ATOM 1060 O O . GLN B 1 13 ? -2.623 -40.281 -1.563 1 47.44 13 GLN B O 1
ATOM 1065 N N . HIS B 1 14 ? -3.221 -39.656 0.194 1 48.41 14 HIS B N 1
ATOM 1066 C CA . HIS B 1 14 ? -4.105 -38.625 -0.336 1 48.41 14 HIS B CA 1
ATOM 1067 C C . HIS B 1 14 ? -3.34 -37.625 -1.193 1 48.41 14 HIS B C 1
ATOM 1069 O O . HIS B 1 14 ? -2.535 -36.844 -0.675 1 48.41 14 HIS B O 1
ATOM 1075 N N . SER B 1 15 ? -2.809 -38.094 -2.25 1 52.72 15 SER B N 1
ATOM 1076 C CA . SER B 1 15 ? -2.35 -37.125 -3.236 1 52.72 15 SER B CA 1
ATOM 1077 C C . SER B 1 15 ? -3.209 -35.844 -3.209 1 52.72 15 SER B C 1
ATOM 1079 O O . SER B 1 15 ? -4.41 -35.906 -3.486 1 52.72 15 SER B O 1
ATOM 1081 N N . ARG B 1 16 ? -3.27 -35.031 -2.205 1 58.75 16 ARG B N 1
ATOM 1082 C CA . ARG B 1 16 ? -4.035 -33.812 -2.148 1 58.75 16 ARG B CA 1
ATOM 1083 C C . ARG B 1 16 ? -4.059 -33.125 -3.506 1 58.75 16 ARG B C 1
ATOM 1085 O O . ARG B 1 16 ? -3.029 -32.625 -3.973 1 58.75 16 ARG B O 1
ATOM 1092 N N . SER B 1 17 ? -4.793 -33.625 -4.504 1 76.62 17 SER B N 1
ATOM 1093 C CA . SER B 1 17 ? -4.98 -32.938 -5.773 1 76.62 17 SER B CA 1
ATOM 1094 C C . SER B 1 17 ? -5.383 -31.484 -5.551 1 76.62 17 SER B C 1
ATOM 1096 O O . SER B 1 17 ? -6.316 -31.203 -4.797 1 76.62 17 SER B O 1
ATOM 1098 N N . PHE B 1 18 ? -4.477 -30.562 -5.785 1 79.44 18 PHE B N 1
ATOM 1099 C CA . PHE B 1 18 ? -4.84 -29.141 -5.711 1 79.44 18 PHE B CA 1
ATOM 1100 C C . PHE B 1 18 ? -5.836 -28.781 -6.805 1 79.44 18 PHE B C 1
ATOM 1102 O O . PHE B 1 18 ? -5.82 -29.375 -7.887 1 79.44 18 PHE B O 1
ATOM 1109 N N . PRO B 1 19 ? -6.797 -27.969 -6.395 1 83.19 19 PRO B N 1
ATOM 1110 C CA . PRO B 1 19 ? -7.703 -27.5 -7.453 1 83.19 19 PRO B CA 1
ATOM 1111 C C . PRO B 1 19 ? -6.961 -26.875 -8.625 1 83.19 19 PRO B C 1
ATOM 1113 O O . PRO B 1 19 ? -5.797 -26.469 -8.484 1 83.19 19 PRO B O 1
ATOM 1116 N N . ALA B 1 20 ? -7.605 -26.891 -9.789 1 92 20 ALA B N 1
ATOM 1117 C CA . ALA B 1 20 ? -7.043 -26.203 -10.938 1 92 20 ALA B CA 1
ATOM 1118 C C . ALA B 1 20 ? -6.84 -24.719 -10.641 1 92 20 ALA B C 1
ATOM 1120 O O . ALA B 1 20 ? -7.645 -24.109 -9.938 1 92 20 ALA B O 1
ATOM 1121 N N . ILE B 1 21 ? -5.887 -24.172 -11.195 1 94.62 21 ILE B N 1
ATOM 1122 C CA . ILE B 1 21 ? -5.551 -22.781 -10.969 1 94.62 21 ILE B CA 1
ATOM 1123 C C . ILE B 1 21 ? -6.215 -21.906 -12.039 1 94.62 21 ILE B C 1
ATOM 1125 O O . ILE B 1 21 ? -6.094 -22.188 -13.234 1 94.62 21 ILE B O 1
ATOM 1129 N N . ASP B 1 22 ? -6.996 -20.953 -11.602 1 94.81 22 ASP B N 1
ATOM 1130 C CA . ASP B 1 22 ? -7.609 -19.922 -12.422 1 94.81 22 ASP B CA 1
ATOM 1131 C C . ASP B 1 22 ? -7.098 -18.531 -12.031 1 94.81 22 ASP B C 1
ATOM 1133 O O . ASP B 1 22 ? -7.43 -18.031 -10.961 1 94.81 22 ASP B O 1
ATOM 1137 N N . THR B 1 23 ? -6.367 -17.906 -12.984 1 96.75 23 THR B N 1
ATOM 1138 C CA . THR B 1 23 ? -5.676 -16.672 -12.648 1 96.75 23 THR B CA 1
ATOM 1139 C C . THR B 1 23 ? -6.578 -15.461 -12.898 1 96.75 23 THR B C 1
ATOM 1141 O O . THR B 1 23 ? -6.172 -14.32 -12.664 1 96.75 23 THR B O 1
ATOM 1144 N N . THR B 1 24 ? -7.785 -15.602 -13.32 1 95.5 24 THR B N 1
ATOM 1145 C CA . THR B 1 24 ? -8.656 -14.531 -13.781 1 95.5 24 THR B CA 1
ATOM 1146 C C . THR B 1 24 ? -8.898 -13.508 -12.672 1 95.5 24 THR B C 1
ATOM 1148 O O . THR B 1 24 ? -8.664 -12.312 -12.859 1 95.5 24 THR B O 1
ATOM 1151 N N . THR B 1 25 ? -9.289 -14.016 -11.539 1 94.69 25 THR B N 1
ATOM 1152 C CA . THR B 1 25 ? -9.562 -13.133 -10.414 1 94.69 25 THR B CA 1
ATOM 1153 C C . THR B 1 25 ? -8.297 -12.383 -10 1 94.69 25 THR B C 1
ATOM 1155 O O . THR B 1 25 ? -8.352 -11.18 -9.711 1 94.69 25 THR B O 1
ATOM 1158 N N . PHE B 1 26 ? -7.238 -13.078 -10.039 1 96.5 26 PHE B N 1
ATOM 1159 C CA . PHE B 1 26 ? -5.965 -12.492 -9.633 1 96.5 26 PHE B CA 1
ATOM 1160 C C . PHE B 1 26 ? -5.578 -11.344 -10.562 1 96.5 26 PHE B C 1
ATOM 1162 O O . PHE B 1 26 ? -5.266 -10.242 -10.102 1 96.5 26 PHE B O 1
ATOM 1169 N N . ILE B 1 27 ? -5.664 -11.531 -11.797 1 96.19 27 ILE B N 1
ATOM 1170 C CA . ILE B 1 27 ? -5.266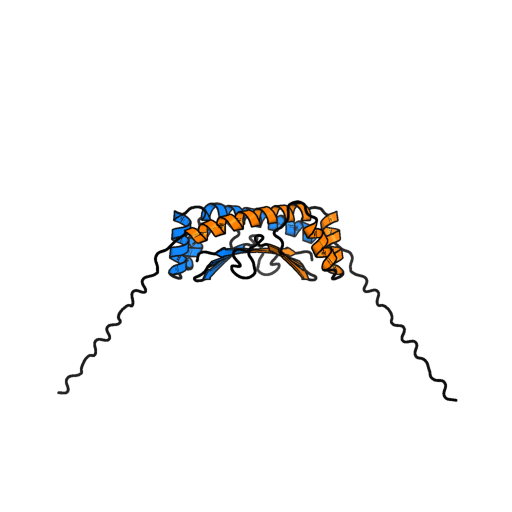 -10.531 -12.789 1 96.19 27 ILE B CA 1
ATOM 1171 C C . ILE B 1 27 ? -6.207 -9.328 -12.719 1 96.19 27 ILE B C 1
ATOM 1173 O O . ILE B 1 27 ? -5.77 -8.188 -12.844 1 96.19 27 ILE B O 1
ATOM 1177 N N . GLN B 1 28 ? -7.445 -9.57 -12.469 1 94.56 28 GLN B N 1
ATOM 1178 C CA . GLN B 1 28 ? -8.383 -8.469 -12.273 1 94.56 28 GLN B CA 1
ATOM 1179 C C . GLN B 1 28 ? -8.016 -7.645 -11.047 1 94.56 28 GLN B C 1
ATOM 1181 O O . GLN B 1 28 ? -8.086 -6.414 -11.078 1 94.56 28 GLN B O 1
ATOM 1186 N N . SER B 1 29 ? -7.66 -8.352 -10.008 1 95.56 29 SER B N 1
ATOM 1187 C CA . SER B 1 29 ? -7.262 -7.668 -8.781 1 95.56 29 SER B CA 1
ATOM 1188 C C . SER B 1 29 ? -6.012 -6.824 -9 1 95.56 29 SER B C 1
ATOM 1190 O O . SER B 1 29 ? -5.883 -5.734 -8.438 1 95.56 29 SER B O 1
ATOM 1192 N N . VAL B 1 30 ? -5.098 -7.359 -9.805 1 97.31 30 VAL B N 1
ATOM 1193 C CA . VAL B 1 30 ? -3.889 -6.621 -10.156 1 97.31 30 VAL B CA 1
ATOM 1194 C C . VAL B 1 30 ? -4.266 -5.293 -10.812 1 97.31 30 VAL B C 1
ATOM 1196 O O . VAL B 1 30 ? -3.699 -4.25 -10.484 1 97.31 30 VAL B O 1
ATOM 1199 N N . GLY B 1 31 ? -5.211 -5.316 -11.719 1 95.88 31 GLY B N 1
ATOM 1200 C CA . GLY B 1 31 ? -5.68 -4.098 -12.359 1 95.88 31 GLY B CA 1
ATOM 1201 C C . GLY B 1 31 ? -6.258 -3.096 -11.383 1 95.88 31 GLY B C 1
ATOM 1202 O O . GLY B 1 31 ? -6.012 -1.893 -11.5 1 95.88 31 GLY B O 1
ATOM 1203 N N . LYS B 1 32 ? -7.012 -3.551 -10.484 1 95.44 32 LYS B N 1
ATOM 1204 C CA . LYS B 1 32 ? -7.594 -2.676 -9.477 1 95.44 32 LYS B CA 1
ATOM 1205 C C . LYS B 1 32 ? -6.512 -2.047 -8.602 1 95.44 32 LYS B C 1
ATOM 1207 O O . LYS B 1 32 ? -6.59 -0.863 -8.266 1 95.44 32 LYS B O 1
ATOM 1212 N N . VAL B 1 33 ? -5.508 -2.826 -8.312 1 97.38 33 VAL B N 1
ATOM 1213 C CA . VAL B 1 33 ? -4.426 -2.301 -7.484 1 97.38 33 VAL B CA 1
ATOM 1214 C C . VAL B 1 33 ? -3.615 -1.28 -8.281 1 97.38 33 VAL B C 1
ATOM 1216 O O . VAL B 1 33 ? -3.143 -0.285 -7.727 1 97.38 33 VAL B O 1
ATOM 1219 N N . GLU B 1 34 ? -3.467 -1.493 -9.539 1 97.31 34 GLU B N 1
ATOM 1220 C CA . GLU B 1 34 ? -2.779 -0.502 -10.359 1 97.31 34 GLU B CA 1
ATOM 1221 C C . GLU B 1 34 ? -3.439 0.868 -10.242 1 97.31 34 GLU B C 1
ATOM 1223 O O . GLU B 1 34 ? -2.754 1.888 -10.148 1 97.31 34 GLU B O 1
ATOM 1228 N N . PHE B 1 35 ? -4.734 0.842 -10.258 1 96.88 35 PHE B N 1
ATOM 1229 C CA . PHE B 1 35 ? -5.453 2.094 -10.055 1 96.88 35 PHE B CA 1
ATOM 1230 C C . PHE B 1 35 ? -5.121 2.688 -8.688 1 96.88 35 PHE B C 1
ATOM 1232 O O . PHE B 1 35 ? -4.867 3.887 -8.578 1 96.88 35 PHE B O 1
ATOM 1239 N N . LEU B 1 36 ? -5.156 1.856 -7.672 1 98.12 36 LEU B N 1
ATOM 1240 C CA . LEU B 1 36 ? -4.883 2.338 -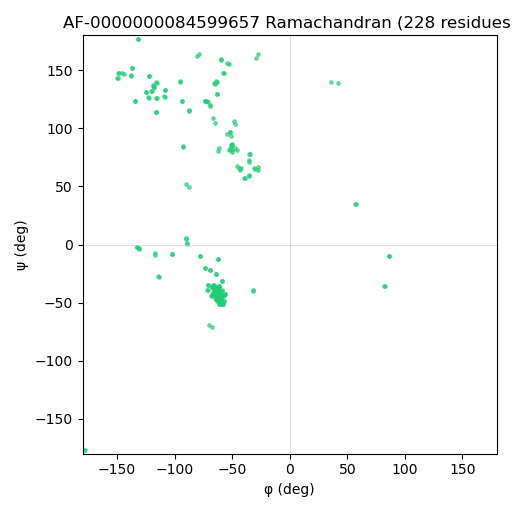6.324 1 98.12 36 LEU B CA 1
ATOM 1241 C C . LEU B 1 36 ? -3.467 2.893 -6.219 1 98.12 36 LEU B C 1
ATOM 1243 O O . LEU B 1 36 ? -3.227 3.857 -5.488 1 98.12 36 LEU B O 1
ATOM 1247 N N . LEU B 1 37 ? -2.537 2.287 -6.926 1 98.75 37 LEU B N 1
ATOM 1248 C CA . LEU B 1 37 ? -1.171 2.799 -6.926 1 98.75 37 LEU B CA 1
ATOM 1249 C C . LEU B 1 37 ? -1.103 4.164 -7.602 1 98.75 37 LEU B C 1
ATOM 1251 O O . LEU B 1 37 ? -0.359 5.043 -7.164 1 98.75 37 LEU B O 1
ATOM 1255 N N . GLN B 1 38 ? -1.899 4.352 -8.594 1 98.31 38 GLN B N 1
ATOM 1256 C CA . GLN B 1 38 ? -1.969 5.668 -9.219 1 98.31 38 GLN B CA 1
ATOM 1257 C C . GLN B 1 38 ? -2.559 6.703 -8.258 1 98.31 38 GLN B C 1
ATOM 1259 O O . GLN B 1 38 ? -2.061 7.824 -8.164 1 98.31 38 GLN B O 1
ATOM 1264 N N . GLN B 1 39 ? -3.568 6.344 -7.613 1 98.5 39 GLN B N 1
ATOM 1265 C CA . GLN B 1 39 ? -4.172 7.195 -6.59 1 98.5 39 GLN B CA 1
ATOM 1266 C C . GLN B 1 39 ? -3.174 7.52 -5.484 1 98.5 39 GLN B C 1
ATOM 1268 O O . GLN B 1 39 ? -3.111 8.656 -5.012 1 98.5 39 GLN B O 1
ATOM 1273 N N . SER B 1 40 ? -2.424 6.57 -5.145 1 98.75 40 SER B N 1
ATOM 1274 C CA . SER B 1 40 ? -1.405 6.766 -4.117 1 98.75 40 SER B CA 1
ATOM 1275 C C . SER B 1 40 ? -0.344 7.762 -4.574 1 98.75 40 SER B C 1
ATOM 1277 O O . SER B 1 40 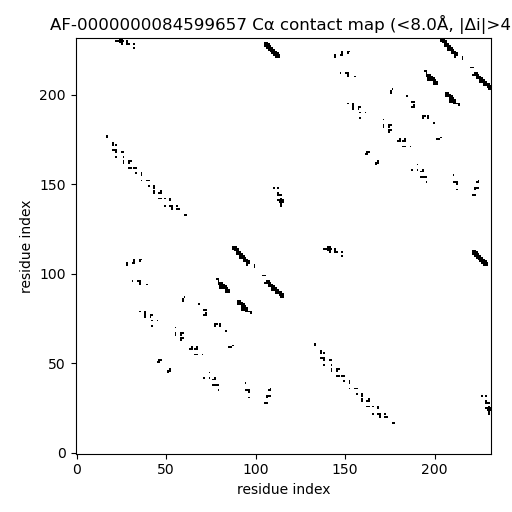? 0.151 8.562 -3.777 1 98.75 40 SER B O 1
ATOM 1279 N N . GLN B 1 41 ? -0.034 7.703 -5.863 1 98.69 41 GLN B N 1
ATOM 1280 C CA . GLN B 1 41 ? 0.94 8.648 -6.402 1 98.69 41 GLN B CA 1
ATOM 1281 C C . GLN B 1 41 ? 0.405 10.078 -6.363 1 98.69 41 GLN B C 1
ATOM 1283 O O . GLN B 1 41 ? 1.149 11.016 -6.074 1 98.69 41 GLN B O 1
ATOM 1288 N N . LEU B 1 42 ? -0.846 10.195 -6.602 1 98.62 42 LEU B N 1
ATOM 1289 C CA . LEU B 1 42 ? -1.475 11.508 -6.488 1 98.62 42 LEU B CA 1
ATOM 1290 C C . LEU B 1 42 ? -1.378 12.031 -5.062 1 98.62 42 LEU B C 1
ATOM 1292 O O . LEU B 1 42 ? -1.062 13.203 -4.852 1 98.62 42 LEU B O 1
ATOM 1296 N N . LEU B 1 43 ? -1.636 11.172 -4.164 1 98.81 43 LEU B N 1
ATOM 1297 C CA . LEU B 1 43 ? -1.56 11.531 -2.75 1 98.81 43 LEU B CA 1
ATOM 1298 C C . LEU B 1 43 ? -0.147 11.961 -2.375 1 98.81 43 LEU B C 1
ATOM 1300 O O . LEU B 1 43 ? 0.039 13.016 -1.751 1 98.81 43 LEU B O 1
ATOM 1304 N N . MET B 1 44 ? 0.841 11.219 -2.758 1 98.69 44 MET B N 1
ATOM 1305 C CA . MET B 1 44 ? 2.229 11.539 -2.432 1 98.69 44 MET B CA 1
ATOM 1306 C C . MET B 1 44 ? 2.633 12.883 -3.035 1 98.69 44 MET B C 1
ATOM 1308 O O . MET B 1 44 ? 3.328 13.672 -2.393 1 98.69 44 MET B O 1
ATOM 1312 N N . LYS B 1 45 ? 2.225 13.055 -4.254 1 98.44 45 LYS B N 1
ATOM 1313 C CA . LYS B 1 45 ? 2.559 14.312 -4.914 1 98.44 45 LYS B CA 1
ATOM 1314 C C . LYS B 1 45 ? 2.047 15.5 -4.113 1 98.44 45 LYS B C 1
ATOM 1316 O O . LYS B 1 45 ? 2.762 16.484 -3.934 1 98.44 45 LYS B O 1
ATOM 1321 N N . GLN B 1 46 ? 0.85 15.43 -3.613 1 98.44 46 GLN B N 1
ATOM 1322 C CA . GLN B 1 46 ? 0.287 16.516 -2.816 1 98.44 46 GLN B CA 1
ATOM 1323 C C . GLN B 1 46 ? 1.022 16.656 -1.487 1 98.44 46 GLN B C 1
ATOM 1325 O O . GLN B 1 46 ? 1.245 17.766 -1.014 1 98.44 46 GLN B O 1
ATOM 1330 N N . LEU B 1 47 ? 1.402 15.562 -0.952 1 98.5 47 LEU B N 1
ATOM 1331 C CA . LEU B 1 47 ? 2.031 15.586 0.365 1 98.5 47 LEU B CA 1
ATOM 1332 C C . LEU B 1 47 ? 3.449 16.141 0.28 1 98.5 47 LEU B C 1
ATOM 1334 O O . LEU B 1 47 ? 4.027 16.531 1.295 1 98.5 47 LEU B O 1
ATOM 1338 N N . GLU B 1 48 ? 4.004 16.109 -0.886 1 97.5 48 GLU B N 1
ATOM 1339 C CA . GLU B 1 48 ? 5.305 16.75 -1.084 1 97.5 48 GLU B CA 1
ATOM 1340 C C . GLU B 1 48 ? 5.223 18.25 -0.867 1 97.5 48 GLU B C 1
ATOM 1342 O O . GLU B 1 48 ? 6.242 18.906 -0.642 1 97.5 48 GLU B O 1
ATOM 1347 N N . ASN B 1 49 ? 4.012 18.781 -1.063 1 97.31 49 ASN B N 1
ATOM 1348 C CA . ASN B 1 49 ? 3.785 20.203 -0.847 1 97.31 49 ASN B CA 1
ATOM 1349 C C . ASN B 1 49 ? 3.863 20.562 0.634 1 97.31 49 ASN B C 1
ATOM 1351 O O . ASN B 1 49 ? 3.008 20.156 1.422 1 97.31 49 ASN B O 1
ATOM 1355 N N . GLN B 1 50 ? 4.84 21.453 0.978 1 96.88 50 GLN B N 1
ATOM 1356 C CA . GLN B 1 50 ? 5.133 21.703 2.385 1 96.88 50 GLN B CA 1
ATOM 1357 C C . GLN B 1 50 ? 3.967 22.422 3.068 1 96.88 50 GLN B C 1
ATOM 1359 O O . GLN B 1 50 ? 3.559 22.031 4.164 1 96.88 50 GLN B O 1
ATOM 1364 N N . PRO B 1 51 ? 3.363 23.391 2.502 1 97.5 51 PRO B N 1
ATOM 1365 C CA . PRO B 1 51 ? 2.209 24.016 3.145 1 97.5 51 PRO B CA 1
ATOM 1366 C C . PRO B 1 51 ? 1.055 23.047 3.371 1 97.5 51 PRO B C 1
ATOM 1368 O O . PRO B 1 51 ? 0.4 23.094 4.418 1 97.5 51 PRO B O 1
ATOM 1371 N N . PHE B 1 52 ? 0.79 22.25 2.447 1 97.88 52 PHE B N 1
ATOM 1372 C CA . PHE B 1 52 ? -0.265 21.25 2.582 1 97.88 52 PHE B CA 1
ATOM 1373 C C . PHE B 1 52 ? 0.038 20.297 3.729 1 97.88 52 PHE B C 1
ATOM 1375 O O . PHE B 1 52 ? -0.815 20.047 4.586 1 97.88 52 PHE B O 1
ATOM 1382 N N . SER B 1 53 ? 1.242 19.75 3.713 1 97.69 53 SER B N 1
ATOM 1383 C CA . SER B 1 53 ? 1.651 18.797 4.742 1 97.69 53 SER B CA 1
ATOM 1384 C C . SER B 1 53 ? 1.64 19.438 6.125 1 97.69 53 SER B C 1
ATOM 1386 O O . SER B 1 53 ? 1.296 18.797 7.113 1 97.69 53 SER B O 1
ATOM 1388 N N . TYR B 1 54 ? 2.014 20.672 6.172 1 97.62 54 TYR B N 1
ATOM 1389 C CA . TYR B 1 54 ? 1.933 21.406 7.43 1 97.62 54 TYR B CA 1
ATOM 1390 C C . TYR B 1 54 ? 0.505 21.406 7.965 1 97.62 54 TYR B C 1
ATOM 1392 O O . TYR B 1 54 ? 0.274 21.125 9.141 1 97.62 54 TYR B O 1
ATOM 1400 N N . GLN B 1 55 ? -0.418 21.766 7.156 1 97.69 55 GLN B N 1
ATOM 1401 C CA . GLN B 1 55 ? -1.819 21.844 7.559 1 97.69 55 GLN B CA 1
ATOM 1402 C C . GLN B 1 55 ? -2.342 20.469 7.98 1 97.69 55 GLN B C 1
ATOM 1404 O O . GLN B 1 55 ? -3.08 20.359 8.961 1 97.69 55 GLN B O 1
ATOM 1409 N N . LEU B 1 56 ? -1.926 19.453 7.258 1 98.12 56 LEU B N 1
ATOM 1410 C CA . LEU B 1 56 ? -2.34 18.109 7.594 1 98.12 56 LEU B CA 1
ATOM 1411 C C . LEU B 1 56 ? -1.82 17.703 8.969 1 98.12 56 LEU B C 1
ATOM 1413 O O . LEU B 1 56 ? -2.584 17.219 9.805 1 98.12 56 LEU B O 1
ATOM 1417 N N . MET B 1 57 ? -0.582 17.938 9.148 1 97.5 57 MET B N 1
ATOM 1418 C CA . MET B 1 57 ? 0.035 17.594 10.43 1 97.5 57 MET B CA 1
ATOM 1419 C C . MET B 1 57 ? -0.568 18.406 11.562 1 97.5 57 MET B C 1
ATOM 1421 O O . MET B 1 57 ? -0.794 17.891 12.656 1 97.5 57 MET B O 1
ATOM 1425 N N . ASP B 1 58 ? -0.827 19.656 11.328 1 96.81 58 ASP B N 1
ATOM 1426 C CA . ASP B 1 58 ? -1.436 20.531 12.336 1 96.81 58 ASP B CA 1
ATOM 1427 C C . ASP B 1 58 ? -2.803 20 12.758 1 96.81 58 ASP B C 1
ATOM 1429 O O . ASP B 1 58 ? -3.098 19.922 13.953 1 96.81 58 ASP B O 1
ATOM 1433 N N . ALA B 1 59 ? -3.59 19.641 11.789 1 97.75 59 ALA B N 1
ATOM 1434 C CA . ALA B 1 59 ? -4.906 19.078 12.07 1 97.75 59 ALA B CA 1
ATOM 1435 C C . ALA B 1 59 ? -4.789 17.781 12.859 1 97.75 59 ALA B C 1
ATOM 1437 O O . ALA B 1 59 ? -5.543 17.547 13.805 1 97.75 59 ALA B O 1
ATOM 1438 N N . ALA B 1 60 ? -3.834 16.938 12.484 1 97.12 60 ALA B N 1
ATOM 1439 C CA . ALA B 1 60 ? -3.617 15.664 13.156 1 97.12 60 ALA B CA 1
ATOM 1440 C C . ALA B 1 60 ? -3.184 15.875 14.602 1 97.12 60 ALA B C 1
ATOM 1442 O O . ALA B 1 60 ? -3.688 15.211 15.516 1 97.12 60 ALA B O 1
ATOM 1443 N N . GLN B 1 61 ? -2.264 16.75 14.766 1 95.12 61 GLN B N 1
ATOM 1444 C CA . GLN B 1 61 ? -1.753 17.031 16.109 1 95.12 61 GLN B CA 1
ATOM 1445 C C . GLN B 1 61 ? -2.867 17.5 17.031 1 95.12 61 GLN B C 1
ATOM 1447 O O . GLN B 1 61 ? -2.871 17.172 18.219 1 95.12 61 GLN B O 1
ATOM 1452 N N . LYS B 1 62 ? -3.834 18.156 16.531 1 95.44 62 LYS B N 1
ATOM 1453 C CA . LYS B 1 62 ? -4.957 18.672 17.297 1 95.44 62 LYS B CA 1
ATOM 1454 C C . LYS B 1 62 ? -6.094 17.656 17.375 1 95.44 62 LYS B C 1
ATOM 1456 O O . LYS B 1 62 ? -7.199 17.984 17.812 1 95.44 62 LYS B O 1
ATOM 1461 N N . SER B 1 63 ? -5.844 16.469 16.844 1 95.94 63 SER B N 1
ATOM 1462 C CA . SER B 1 63 ? -6.801 15.367 16.812 1 95.94 63 SER B CA 1
ATOM 1463 C C . SER B 1 63 ? -8.094 15.773 16.109 1 95.94 63 SER B C 1
ATOM 1465 O O . SER B 1 63 ? -9.18 15.352 16.5 1 95.94 63 SER B O 1
ATOM 1467 N N . ASP B 1 64 ? -7.957 16.609 15.102 1 97.12 64 ASP B N 1
ATOM 1468 C CA . ASP B 1 64 ? -9.102 17.078 14.328 1 97.12 64 ASP B CA 1
ATOM 1469 C C . ASP B 1 64 ? -9.328 16.188 13.102 1 97.12 64 ASP B C 1
ATOM 1471 O O . ASP B 1 64 ? -8.977 16.562 11.984 1 97.12 64 ASP B O 1
ATOM 1475 N N . GLN B 1 65 ? -10.016 15.141 13.305 1 98 65 GLN B N 1
ATOM 1476 C CA . GLN B 1 65 ? -10.195 14.148 12.25 1 98 65 GLN B CA 1
ATOM 1477 C C . GLN B 1 65 ? -10.992 14.727 11.086 1 98 65 GLN B C 1
ATOM 1479 O O . GLN B 1 65 ? -10.742 14.391 9.93 1 98 65 GLN B O 1
ATOM 1484 N N . GLN B 1 66 ? -11.953 15.539 11.367 1 98.19 66 GLN B N 1
ATOM 1485 C CA . GLN B 1 66 ? -12.75 16.141 10.305 1 98.19 66 GLN B CA 1
ATOM 1486 C C . GLN B 1 66 ? -11.875 16.969 9.367 1 98.19 66 GLN B C 1
ATOM 1488 O O . GLN B 1 66 ? -12.008 16.875 8.141 1 98.19 66 GLN B O 1
ATOM 1493 N N . ALA B 1 67 ? -10.992 17.734 9.898 1 98.38 67 ALA B N 1
ATOM 1494 C CA . ALA B 1 67 ? -10.086 18.547 9.094 1 98.38 67 ALA B CA 1
ATO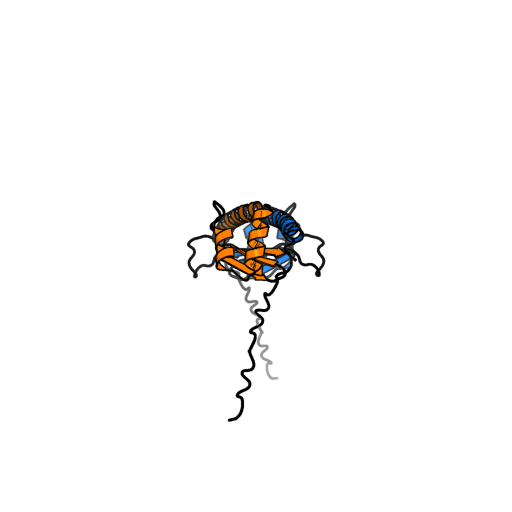M 1495 C C . ALA B 1 67 ? -9.117 17.672 8.305 1 98.38 67 ALA B C 1
ATOM 1497 O O . ALA B 1 67 ? -8.852 17.938 7.133 1 98.38 67 ALA B O 1
ATOM 1498 N N . VAL B 1 68 ? -8.594 16.609 8.922 1 98.5 68 VAL B N 1
ATOM 1499 C CA . VAL B 1 68 ? -7.695 15.672 8.25 1 98.5 68 VAL B CA 1
ATOM 1500 C C . VAL B 1 68 ? -8.383 15.086 7.02 1 98.5 68 VAL B C 1
ATOM 1502 O O . VAL B 1 68 ? -7.844 15.125 5.914 1 98.5 68 VAL B O 1
ATOM 1505 N N . ASP B 1 69 ? -9.578 14.641 7.258 1 98.06 69 ASP B N 1
ATOM 1506 C CA . ASP B 1 69 ? -10.352 14.062 6.16 1 98.06 69 ASP B CA 1
ATOM 1507 C C . ASP B 1 69 ? -10.602 15.094 5.062 1 98.06 69 ASP B C 1
ATOM 1509 O O . ASP B 1 69 ? -10.469 14.789 3.875 1 98.06 69 ASP B O 1
ATOM 1513 N N . HIS B 1 70 ? -10.922 16.281 5.438 1 97.75 70 HIS B N 1
ATOM 1514 C CA . HIS B 1 70 ? -11.219 17.344 4.484 1 97.75 70 HIS B CA 1
ATOM 1515 C C . HIS B 1 70 ? -10.008 17.672 3.621 1 97.75 70 HIS B C 1
ATOM 1517 O O . HIS B 1 70 ? -10.125 17.844 2.406 1 97.75 70 HIS B O 1
ATOM 1523 N N . PHE B 1 71 ? -8.859 17.703 4.188 1 98.25 71 PHE B N 1
ATOM 1524 C CA . PHE B 1 71 ? -7.645 18 3.441 1 98.25 71 PHE B CA 1
ATOM 1525 C C . PHE B 1 71 ? -7.387 16.938 2.381 1 98.25 71 PHE B C 1
ATOM 1527 O O . PHE B 1 71 ? -7.125 17.25 1.22 1 98.25 71 PHE B O 1
ATOM 1534 N N . ILE B 1 72 ? -7.531 15.711 2.736 1 98.56 72 ILE B N 1
ATOM 1535 C CA . ILE B 1 72 ? -7.246 14.617 1.812 1 98.56 72 ILE B CA 1
ATOM 1536 C C . ILE B 1 72 ? -8.32 14.562 0.729 1 98.56 72 ILE B C 1
ATOM 1538 O O . ILE B 1 72 ? -8.016 14.422 -0.456 1 98.56 72 ILE B O 1
ATOM 1542 N N . GLN B 1 73 ? -9.539 14.789 1.105 1 96.81 73 GLN B N 1
ATOM 1543 C CA . GLN B 1 73 ? -10.648 14.75 0.158 1 96.81 73 GLN B CA 1
ATOM 1544 C C . GLN B 1 73 ? -10.586 15.914 -0.822 1 96.81 73 GLN B C 1
ATOM 1546 O O . GLN B 1 73 ? -11.18 15.859 -1.902 1 96.81 73 GLN B O 1
ATOM 1551 N N . SER B 1 74 ? -9.898 16.953 -0.426 1 97.25 74 SER B N 1
ATOM 1552 C CA . SER B 1 74 ? -9.82 18.141 -1.263 1 97.25 74 SER B CA 1
ATOM 1553 C C . SER B 1 74 ? -8.828 17.953 -2.41 1 97.25 74 SER B C 1
ATOM 1555 O O . SER B 1 74 ? -8.781 18.766 -3.336 1 97.25 74 SER B O 1
ATOM 1557 N N . ILE B 1 75 ? -8.078 16.906 -2.387 1 97.88 75 ILE B N 1
ATOM 1558 C CA . ILE B 1 75 ? -7.125 16.656 -3.461 1 97.88 75 ILE B CA 1
ATOM 1559 C C . ILE B 1 75 ? -7.875 16.25 -4.727 1 97.88 75 ILE B C 1
ATOM 1561 O O . ILE B 1 75 ? -8.586 15.242 -4.738 1 97.88 75 ILE B O 1
ATOM 1565 N N . PRO B 1 76 ? -7.609 17.016 -5.773 1 97.19 76 PRO B N 1
ATOM 1566 C CA . PRO B 1 76 ? -8.344 16.703 -7 1 97.19 76 PRO B CA 1
ATOM 1567 C C . PRO B 1 76 ? -8.016 15.305 -7.539 1 97.19 76 PRO B C 1
ATOM 1569 O O . PRO B 1 76 ? -6.836 14.945 -7.652 1 97.19 76 PRO B O 1
ATOM 1572 N N . GLY B 1 77 ? -9.039 14.578 -7.801 1 96.75 77 GLY B N 1
ATOM 1573 C CA . GLY B 1 77 ? -8.883 13.289 -8.461 1 96.75 77 GLY B CA 1
ATOM 1574 C C . GLY B 1 77 ? -8.609 12.156 -7.492 1 96.75 77 GLY B C 1
ATOM 1575 O O . GLY B 1 77 ? -8.602 10.984 -7.883 1 96.75 77 GLY B O 1
ATOM 1576 N N . LEU B 1 78 ? -8.359 12.508 -6.27 1 97.69 78 LEU B N 1
ATOM 1577 C CA . LEU B 1 78 ? -8.117 11.477 -5.266 1 97.69 78 LEU B CA 1
ATOM 1578 C C . LEU B 1 78 ? -9.422 11 -4.641 1 97.69 78 LEU B C 1
ATOM 1580 O O . LEU B 1 78 ? -10.094 11.766 -3.945 1 97.69 78 LEU B O 1
ATOM 1584 N N . THR B 1 79 ? -9.781 9.703 -4.852 1 95.44 79 THR B N 1
ATOM 1585 C CA . THR B 1 79 ? -11.094 9.227 -4.434 1 95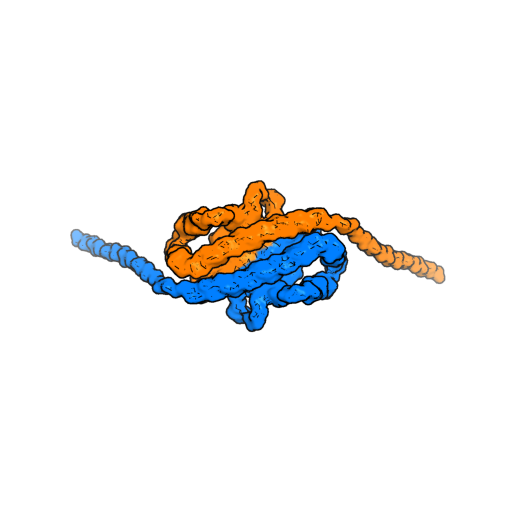.44 79 THR B CA 1
ATOM 1586 C C . THR B 1 79 ? -10.969 7.906 -3.676 1 95.44 79 THR B C 1
ATOM 1588 O O . THR B 1 79 ? -11.945 7.418 -3.105 1 95.44 79 THR B O 1
ATOM 1591 N N . ALA B 1 80 ? -9.766 7.434 -3.584 1 95.88 80 ALA B N 1
ATOM 1592 C CA . ALA B 1 80 ? -9.648 6.043 -3.154 1 95.88 80 ALA B CA 1
ATOM 1593 C C . ALA B 1 80 ? -9.25 5.953 -1.682 1 95.88 80 ALA B C 1
ATOM 1595 O O . ALA B 1 80 ? -9.211 4.863 -1.107 1 95.88 80 ALA B O 1
ATOM 1596 N N . VAL B 1 81 ? -8.898 7.09 -1.039 1 97.19 81 VAL B N 1
ATOM 1597 C CA . VAL B 1 81 ? -8.547 7.039 0.375 1 97.19 81 VAL B CA 1
ATOM 1598 C C . VAL B 1 81 ? -9.805 6.844 1.218 1 97.19 81 VAL B C 1
ATOM 1600 O O . VAL B 1 81 ? -10.703 7.684 1.203 1 97.19 81 VAL B O 1
ATOM 1603 N N . THR B 1 82 ? -9.852 5.793 2.037 1 95.12 82 THR B N 1
ATOM 1604 C CA . THR B 1 82 ? -11.078 5.449 2.746 1 95.12 82 THR B CA 1
ATOM 1605 C C . THR B 1 82 ? -10.906 5.637 4.25 1 95.12 82 THR B C 1
ATOM 1607 O O . THR B 1 82 ? -11.891 5.781 4.98 1 95.12 82 THR B O 1
ATOM 1610 N N . GLN B 1 83 ? -9.695 5.5 4.723 1 96.31 83 GLN B N 1
ATOM 1611 C CA . GLN B 1 83 ? -9.406 5.664 6.145 1 96.31 83 GLN B CA 1
ATOM 1612 C C . GLN B 1 83 ? -8.047 6.309 6.359 1 96.31 83 GLN B C 1
ATOM 1614 O O . GLN B 1 83 ? -7.105 6.059 5.598 1 96.31 83 GLN B O 1
ATOM 1619 N N . ILE B 1 84 ? -7.902 7.098 7.398 1 98.38 84 ILE B N 1
ATOM 1620 C CA . ILE B 1 84 ? -6.652 7.727 7.816 1 98.38 84 ILE B CA 1
ATOM 1621 C C . ILE B 1 84 ? -6.469 7.562 9.32 1 98.38 84 ILE B C 1
ATOM 1623 O O . ILE B 1 84 ? -7.363 7.895 10.102 1 98.38 84 ILE B O 1
ATOM 1627 N N . HIS B 1 85 ? -5.387 6.992 9.68 1 97.75 85 HIS B N 1
ATOM 1628 C CA . HIS B 1 85 ? -5 6.898 11.086 1 97.75 85 HIS B CA 1
ATOM 1629 C C . HIS B 1 85 ? -3.684 7.621 11.344 1 97.75 85 HIS B C 1
ATOM 1631 O O . HIS B 1 85 ? -2.758 7.543 10.531 1 97.75 85 HIS B O 1
ATOM 1637 N N . TYR B 1 86 ? -3.693 8.336 12.43 1 96.94 86 TYR B N 1
ATOM 1638 C CA . TYR B 1 86 ? -2.445 9.023 12.742 1 96.94 86 TYR B CA 1
ATOM 1639 C C . TYR B 1 86 ? -2.111 8.906 14.227 1 96.94 86 TYR B C 1
ATOM 1641 O O . TYR B 1 86 ? -2.998 8.672 15.047 1 96.94 86 TYR B O 1
ATOM 1649 N N . SER B 1 87 ? -0.839 8.961 14.484 1 94.25 87 SER B N 1
ATOM 1650 C CA . SER B 1 87 ? -0.222 8.969 15.805 1 94.25 87 SER B CA 1
ATOM 1651 C C . SER B 1 87 ? 0.824 10.07 15.922 1 94.25 87 SER B C 1
ATOM 1653 O O . SER B 1 87 ? 1.099 10.781 14.953 1 94.25 87 SER B O 1
ATOM 1655 N N . PRO B 1 88 ? 1.402 10.219 17.094 1 91.81 88 PRO B N 1
ATOM 1656 C CA . PRO B 1 88 ? 2.439 11.242 17.234 1 91.81 88 PRO B CA 1
ATOM 1657 C C . PRO B 1 88 ? 3.648 10.984 16.344 1 91.81 88 PRO B C 1
ATOM 1659 O O . PRO B 1 88 ? 4.449 11.891 16.094 1 91.81 88 PRO B O 1
ATOM 1662 N N . THR B 1 89 ? 3.693 9.742 15.773 1 92.31 89 THR B N 1
ATOM 1663 C CA . THR B 1 89 ? 4.93 9.445 15.055 1 92.31 89 THR B CA 1
ATOM 1664 C C . THR B 1 89 ? 4.652 9.227 13.57 1 92.31 89 THR B C 1
ATOM 1666 O O . THR B 1 89 ? 5.582 9.164 12.766 1 92.31 89 THR B O 1
ATOM 1669 N N . GLY B 1 90 ? 3.338 9.148 13.195 1 95.81 90 GLY B N 1
ATOM 1670 C CA . GLY B 1 90 ? 3.135 8.891 11.773 1 95.81 90 GLY B CA 1
ATOM 1671 C C . GLY B 1 90 ? 1.672 8.852 11.375 1 95.81 90 GLY B C 1
ATOM 1672 O O . GLY B 1 90 ? 0.795 9.148 12.195 1 95.81 90 GLY B O 1
ATOM 1673 N N . VAL B 1 91 ? 1.489 8.562 10.148 1 97.81 91 VAL B N 1
ATOM 1674 C CA . VAL B 1 91 ? 0.147 8.508 9.578 1 97.81 91 VAL B CA 1
ATOM 1675 C C . VAL B 1 91 ? 0.03 7.293 8.656 1 97.81 91 VAL B C 1
ATOM 1677 O O . VAL B 1 91 ? 1.002 6.906 8.008 1 97.81 91 VAL B O 1
ATOM 1680 N N . VAL B 1 92 ? -1.105 6.707 8.625 1 98 92 VAL B N 1
ATOM 1681 C CA . VAL B 1 92 ? -1.432 5.57 7.777 1 98 92 VAL B CA 1
ATOM 1682 C C . VAL B 1 92 ? -2.625 5.914 6.887 1 98 92 VAL B C 1
ATOM 1684 O O . VAL B 1 92 ? -3.674 6.332 7.383 1 98 92 VAL B O 1
ATOM 1687 N N . PHE B 1 93 ? -2.436 5.727 5.609 1 98.44 93 PHE B N 1
ATOM 1688 C CA . PHE B 1 93 ? -3.52 5.891 4.648 1 98.44 93 PHE B CA 1
ATOM 1689 C C . PHE B 1 93 ? -3.969 4.535 4.105 1 98.44 93 PHE B C 1
ATOM 1691 O O . PHE B 1 93 ? -3.143 3.721 3.695 1 98.44 93 PHE B O 1
ATOM 1698 N N . GLN B 1 94 ? -5.273 4.332 4.094 1 97.75 94 GLN B N 1
ATOM 1699 C CA . GLN B 1 94 ? -5.855 3.148 3.467 1 97.75 94 GLN B CA 1
ATOM 1700 C C . GLN B 1 94 ? -6.578 3.51 2.172 1 97.75 94 GLN B C 1
ATOM 1702 O O . GLN B 1 94 ? -7.434 4.398 2.16 1 97.75 94 GLN B O 1
ATOM 1707 N N . LEU B 1 95 ? -6.219 2.84 1.149 1 97.69 95 LEU B N 1
ATOM 1708 C CA . LEU B 1 95 ? -6.859 3.061 -0.143 1 97.69 95 LEU B CA 1
ATOM 1709 C C . LEU B 1 95 ? -7.617 1.816 -0.593 1 97.69 95 LEU B C 1
ATOM 1711 O O . LEU B 1 95 ? -7.125 0.696 -0.44 1 97.69 95 LEU B O 1
ATOM 1715 N N . GLN B 1 96 ? -8.742 2.027 -1.129 1 94.44 96 GLN B N 1
ATOM 1716 C CA . GLN B 1 96 ? -9.586 0.975 -1.682 1 94.44 96 GLN B CA 1
ATOM 1717 C C . GLN B 1 96 ? -10.406 1.489 -2.859 1 94.44 96 GLN B C 1
ATOM 1719 O O . GLN B 1 96 ? -10.688 2.686 -2.951 1 94.44 96 GLN B O 1
ATOM 1724 N N . SER B 1 97 ? -10.688 0.637 -3.826 1 82.62 97 SER B N 1
ATOM 1725 C CA . SER B 1 97 ? -11.516 1.031 -4.961 1 82.62 97 SER B CA 1
ATOM 1726 C C . SER B 1 97 ? -12.93 1.391 -4.516 1 82.62 97 SER B C 1
ATOM 1728 O O . SER B 1 97 ? -13.469 0.783 -3.588 1 82.62 97 SER B O 1
ATOM 1730 N N . PRO B 1 98 ? -13.383 2.512 -5.234 1 69.44 98 PRO B N 1
ATOM 1731 C CA . PRO B 1 98 ? -14.742 2.934 -4.895 1 69.44 98 PRO B CA 1
ATOM 1732 C C . PRO B 1 98 ? -15.781 1.842 -5.148 1 69.44 98 PRO B C 1
ATOM 1734 O O . PRO B 1 98 ? -15.602 1.011 -6.043 1 69.44 98 PRO B O 1
ATOM 1737 N N . GLY B 1 99 ? -17 1.957 -4.449 1 60.41 99 GLY B N 1
ATOM 1738 C CA . GLY B 1 99 ? -18.156 1.135 -4.711 1 60.41 99 GLY B CA 1
ATOM 1739 C C . GLY B 1 99 ? -18.109 -0.216 -4.023 1 60.41 99 GLY B C 1
ATOM 1740 O O . GLY B 1 99 ? -19.078 -0.973 -4.051 1 60.41 99 GLY B O 1
ATOM 1741 N N . VAL B 1 100 ? -16.938 -0.748 -3.947 1 52.12 100 VAL B N 1
ATOM 1742 C CA . VAL B 1 100 ? -16.953 -2.094 -3.383 1 52.12 100 VAL B CA 1
ATOM 1743 C C . VAL B 1 100 ? -17.484 -2.045 -1.947 1 52.12 100 VAL B C 1
ATOM 1745 O O . VAL B 1 100 ? -16.891 -1.378 -1.091 1 52.12 100 VAL B O 1
ATOM 1748 N N . SER B 1 101 ? -18.734 -1.992 -1.846 1 45.19 101 SER B N 1
ATOM 1749 C CA . SER B 1 101 ? -19.344 -2.246 -0.538 1 45.19 101 SER B CA 1
ATOM 1750 C C . SER B 1 101 ? -18.453 -3.162 0.303 1 45.19 101 SER B C 1
ATOM 1752 O O . SER B 1 101 ? -17.578 -3.84 -0.226 1 45.19 101 SER B O 1
ATOM 1754 N N . ASP B 1 102 ? -18.719 -3.232 1.785 1 45.66 102 ASP B N 1
ATOM 1755 C CA . ASP B 1 102 ? -18.141 -4.062 2.832 1 45.66 102 ASP B CA 1
ATOM 1756 C C . ASP B 1 102 ? -17.734 -5.434 2.287 1 45.66 102 ASP B C 1
ATOM 1758 O O . ASP B 1 102 ? -16.922 -6.137 2.893 1 45.66 102 ASP B O 1
ATOM 1762 N N . GLU B 1 103 ? -18.562 -5.926 1.466 1 43.88 103 GLU B N 1
ATOM 1763 C CA . GLU B 1 103 ? -18.547 -7.379 1.319 1 43.88 103 GLU B CA 1
ATOM 1764 C C . GLU B 1 103 ? -17.266 -7.84 0.609 1 43.88 103 GLU B C 1
ATOM 1766 O O . GLU B 1 103 ? -16.672 -8.852 0.983 1 43.88 103 GLU B O 1
ATOM 1771 N N . VAL B 1 104 ? -17.172 -7.492 -0.72 1 47.56 104 VAL B N 1
ATOM 1772 C CA . VAL B 1 104 ? -16.047 -8.148 -1.37 1 47.56 104 VAL B CA 1
ATOM 1773 C C . VAL B 1 104 ? -14.797 -7.277 -1.246 1 47.56 104 VAL B C 1
ATOM 1775 O O . VAL B 1 104 ? -14.617 -6.328 -2.014 1 47.56 104 VAL B O 1
ATOM 1778 N N . LYS B 1 105 ? -14.422 -6.852 -0.137 1 57.28 105 LYS B N 1
ATOM 1779 C CA . LYS B 1 105 ? -13.242 -6.051 0.174 1 57.28 105 LYS B CA 1
ATOM 1780 C C . LYS B 1 105 ? -12.016 -6.566 -0.582 1 57.28 105 LYS B C 1
ATOM 1782 O O . LYS B 1 105 ? -11.375 -7.531 -0.156 1 57.28 105 LYS B O 1
ATOM 1787 N N . CYS B 1 106 ? -12.359 -6.355 -2.012 1 74.88 106 CYS B N 1
ATOM 1788 C CA . CYS B 1 106 ? -11.117 -6.758 -2.664 1 74.88 106 CYS B CA 1
ATOM 1789 C C . CYS B 1 106 ? -10.07 -5.648 -2.582 1 74.88 106 CYS B C 1
ATOM 1791 O O . CYS B 1 106 ? -10.414 -4.488 -2.346 1 74.88 106 CYS B O 1
ATOM 1793 N N . CYS B 1 107 ? -9.148 -5.707 -2.725 1 88.69 107 CYS B N 1
ATOM 1794 C CA . CYS B 1 107 ? -7.801 -5.18 -2.922 1 88.69 107 CYS B CA 1
ATOM 1795 C C . CYS B 1 107 ? -7.578 -3.924 -2.088 1 88.69 107 CYS B C 1
ATOM 1797 O O . CYS B 1 107 ? -8.508 -3.148 -1.866 1 88.69 107 CYS B O 1
ATOM 1799 N N . HIS B 1 108 ? -6.57 -3.791 -1.569 1 94.81 108 HIS B N 1
ATOM 1800 C CA . HIS B 1 108 ? -6.246 -2.668 -0.698 1 94.81 108 HIS B CA 1
ATOM 1801 C C . HIS B 1 108 ? -4.758 -2.338 -0.756 1 94.81 108 HIS B C 1
ATOM 1803 O O . HIS B 1 108 ? -3.924 -3.234 -0.905 1 94.81 108 HIS B O 1
ATOM 1809 N N . VAL B 1 109 ? -4.555 -1.075 -0.68 1 98.06 109 VAL B N 1
ATOM 1810 C CA . VAL B 1 109 ? -3.195 -0.588 -0.477 1 98.06 109 VAL B CA 1
ATOM 1811 C C . VAL B 1 109 ? -3.121 0.211 0.822 1 98.06 109 VAL B C 1
ATOM 1813 O O . VAL B 1 109 ? -3.99 1.04 1.1 1 98.06 109 VAL B O 1
ATOM 1816 N N . SER B 1 110 ? -2.174 -0.055 1.623 1 98 110 SER B N 1
ATOM 1817 C CA . SER B 1 110 ? -1.916 0.696 2.846 1 98 110 SER B CA 1
ATOM 1818 C C . SER B 1 110 ? -0.547 1.367 2.805 1 98 110 SER B C 1
ATOM 1820 O O . SER B 1 110 ? 0.449 0.734 2.451 1 98 110 SER B O 1
ATOM 1822 N N . ILE B 1 111 ? -0.525 2.578 3.207 1 98.5 111 ILE B N 1
ATOM 1823 C CA . ILE B 1 111 ? 0.707 3.357 3.166 1 98.5 111 ILE B CA 1
ATOM 1824 C C . ILE B 1 111 ? 1.016 3.908 4.555 1 98.5 111 ILE B C 1
ATOM 1826 O O . ILE B 1 111 ? 0.164 4.543 5.18 1 98.5 111 ILE B O 1
ATOM 1830 N N . VAL B 1 112 ? 2.193 3.738 4.988 1 97 112 VAL B N 1
ATOM 1831 C CA . VAL B 1 112 ? 2.645 4.254 6.277 1 97 112 VAL B CA 1
ATOM 1832 C C . VAL B 1 112 ? 3.74 5.297 6.062 1 97 112 VAL B C 1
ATOM 1834 O O . VAL B 1 112 ? 4.758 5.016 5.422 1 97 112 VAL B O 1
ATOM 1837 N N . LEU B 1 113 ? 3.547 6.453 6.609 1 97.19 113 LEU B N 1
ATOM 1838 C CA . LEU B 1 113 ? 4.523 7.535 6.555 1 97.19 113 LEU B CA 1
ATOM 1839 C C . LEU B 1 113 ? 4.918 7.98 7.961 1 97.19 113 LEU B C 1
ATOM 1841 O O . LEU B 1 113 ? 4.074 8.039 8.859 1 97.19 113 LEU B O 1
ATOM 1845 N N . LYS B 1 114 ? 6.137 8.328 8.031 1 95.06 114 LYS B N 1
ATOM 1846 C CA . LYS B 1 114 ? 6.66 8.867 9.289 1 95.06 114 LYS B CA 1
ATOM 1847 C C . LYS B 1 114 ? 6.629 10.391 9.289 1 95.06 114 LYS B C 1
ATOM 1849 O O . LYS B 1 114 ? 6.945 11.023 8.281 1 95.06 114 LYS B O 1
ATOM 1854 N N . TRP B 1 115 ? 6.254 11.008 10.484 1 93.69 115 TRP B N 1
ATOM 1855 C CA . TRP B 1 115 ? 6.32 12.461 10.508 1 93.69 115 TRP B CA 1
ATOM 1856 C C . TRP B 1 115 ? 7.066 12.953 11.742 1 93.69 115 TRP B C 1
ATOM 1858 O O . TRP B 1 115 ? 7.285 14.156 11.906 1 93.69 115 TRP B O 1
ATOM 1868 N N . ALA B 1 116 ? 7.434 12 12.555 1 87.38 116 ALA B N 1
ATOM 1869 C CA . ALA B 1 116 ? 8.305 12.312 13.688 1 87.38 116 ALA B CA 1
ATOM 1870 C C . ALA B 1 116 ? 9.18 11.125 14.047 1 87.38 116 ALA B C 1
ATOM 1872 O O . ALA B 1 116 ? 8.859 9.977 13.711 1 87.38 116 ALA B O 1
#

Radius of gyration: 25.56 Å; Cα contacts (8 Å, |Δi|>4): 333; chains: 2; bounding box: 40×102×77 Å

Foldseek 3Di:
DPPPPPPPPPPPPVPVPDDDDDCVVVVVLVVQVVVVVVLVVLQVVQCVDPVLVVQLVVCVVVVNVVSNVVSQVPRPPRDFFDDWDDDPFWIKTKGADPPPPPPPRPDIDMDIDTDD/DPPPPPPPPPPPPVPVPDDDDDCVVVVVLVVQVVVVVVLVVLQVVQCVDPVLVVQLVVCVVVVNVVSNVVSQVPRPPRDFFDDWDDDPFWIKTKGADPPPPPPPRGDIDMDIDTDD

Sequence (232 aa):
MYPYYHYPFTYQQHSRSFPAIDTTTFIQSVGKVEFLLQQSQLLMKQLENQPFSYQLMDAAQKSDQQAVDHFIQSIPGLTAVTQIHYSPTGVVFQLQSPGVSDEVKCCHVSIVLKWAMYPYYHYPFTYQQHSRSFPAIDTTTFIQSVGKVEFLLQQSQLLMKQLENQPFSYQLMDAAQKSDQQAVDHFIQSIPGLTAVTQIHYSPTGVVFQLQSPGVSDEVKCCHVSIVLKWA

InterPro domains:
  IPR058870 YuzC [PF26344] (23-108)

pLDDT: mean 86.5, std 18.75, range [41.25, 98.81]

Nearest PDB structures (foldseek):
  8eug-assembly1_3  TM=4.488E-01  e=1.624E+00  Schizosaccharomyces pombe
  6dv5-assembly1_L  TM=4.355E-01  e=1.981E+00  Homo sapiens
  5zul-assembly1_E-2  TM=6.406E-01  e=9.717E+00  Mycobacterium marinum M
  6dv5-assembly1_J  TM=4.214E-01  e=2.949E+00  Homo sapiens
  6f2r-assembly1_Q  TM=3.336E-01  e=1.624E+00  Homo sapiens

Organism: NCBI:txid1246626

Solvent-accessible surface area (backbone atoms only — not comparable to full-atom values): 13435 Å² total; per-residue (Å²): 135,79,80,76,76,75,72,78,75,71,73,71,71,71,72,76,76,71,78,84,88,60,59,63,51,28,42,53,29,44,54,56,44,51,52,50,52,50,45,48,49,55,50,43,60,51,45,61,35,62,72,56,37,46,53,44,50,53,26,53,75,69,67,34,61,69,56,39,52,49,58,58,60,64,39,84,90,45,73,34,72,76,49,77,47,73,57,91,43,28,39,35,43,33,31,37,68,76,85,60,52,88,76,65,73,56,36,39,41,37,39,38,36,33,43,91,136,79,81,77,78,75,72,78,77,71,74,70,71,71,69,76,75,70,77,85,86,60,61,64,51,28,41,53,28,43,54,54,44,52,51,50,52,51,45,48,50,55,50,42,59,52,45,62,36,61,70,55,38,46,54,43,51,52,26,51,74,68,67,32,60,69,56,37,50,49,59,57,59,63,38,86,90,46,71,34,73,76,50,77,48,74,57,92,43,27,40,35,43,33,32,37,67,77,85,59,52,88,74,66,74,56,36,38,40,36,39,39,38,32,43,91